Protein AF-A0A2E2C5Z0-F1 (afdb_monomer)

Solvent-accessible surface area (backbone atoms only — not comparable to full-atom values): 13512 Å² total; per-residue (Å²): 142,82,88,82,87,78,75,85,76,82,72,71,83,82,72,84,80,60,92,66,93,54,50,91,54,24,41,63,41,79,76,50,70,83,38,86,43,72,42,48,39,28,47,71,99,40,56,58,48,41,82,40,72,27,34,34,32,35,33,37,38,30,62,87,85,50,72,50,76,44,51,33,33,36,32,37,43,88,90,80,44,35,37,38,33,41,70,62,54,76,33,35,34,41,51,98,90,36,36,37,33,35,32,65,51,39,38,34,36,38,42,33,66,36,70,53,77,70,62,90,86,53,92,60,60,49,54,68,59,53,54,50,46,48,67,74,72,49,49,27,24,56,48,54,45,52,66,53,60,20,70,77,48,56,29,72,44,50,87,76,42,77,84,36,69,33,41,19,68,47,94,88,57,92,80,56,24,58,37,39,82,75,46,54,31,52,54,85,89,22,43,34,38,34,31,22,24,86,86,46,32,37,34,35,40,36,31,26,35,76,86,83,42,44,73,79,45,76,49,74,47,66,28,79,59,25,48,54,50,52,48,64,71,68,45,79,78,79,130

Sequence (239 aa):
MFVLLTGCEQKEKAQMSKRFGIPEKIKKKQVSKWEASKALLLRSGKQSAVAINAKRTNYELSDGSDHFTTPVTAFSDSESGNIWVGPEQSGYLEIENKILGFFVIQYRIMWTESILDRDSKSTLPDITKITNRFEQDVTGGSFYLGMHRANKRRTNLLDINKDSIVFGNGYGSSGGPRPMVSGFQWDKDLLKLSLTDPEKMHEAILWIDVKSREVKKTEEKLTKLGEKLYQAINAPKGK

pLDDT: mean 82.53, std 18.14, range [27.66, 97.75]

Foldseek 3Di:
DDDDDDDPPPPPPVPPDDPDDDLVLKAKDFPFDWDWDWAFEAEDPRFFTDTDIKTKTKIWIDSPPDIDIFMWIWDADPVLLEIAIATDALHWYDDPSYIWGWHDDQQKIQIAGHLDGRDPPDPHDDSVNVVVCCVVPPGSSSRSCRVVVSVVQMEGRCVQDVPDPQRHQPPPDPRGHGWHFPTWTDDDQWIFTWTAGPVRQKIKTFTANPVNRYTPDMDMDTDPVNVVVVCVVPPPPDD

Structure (mmCIF, N/CA/C/O backbone):
data_AF-A0A2E2C5Z0-F1
#
_entry.id   AF-A0A2E2C5Z0-F1
#
loop_
_atom_site.group_PDB
_atom_site.id
_atom_site.type_symbol
_atom_site.label_atom_id
_atom_site.label_alt_id
_atom_site.label_comp_id
_atom_site.label_asym_id
_atom_site.label_entity_id
_atom_site.label_seq_id
_atom_site.pdbx_PDB_ins_code
_atom_site.Cartn_x
_atom_site.Cartn_y
_atom_site.Cartn_z
_atom_site.occupancy
_atom_s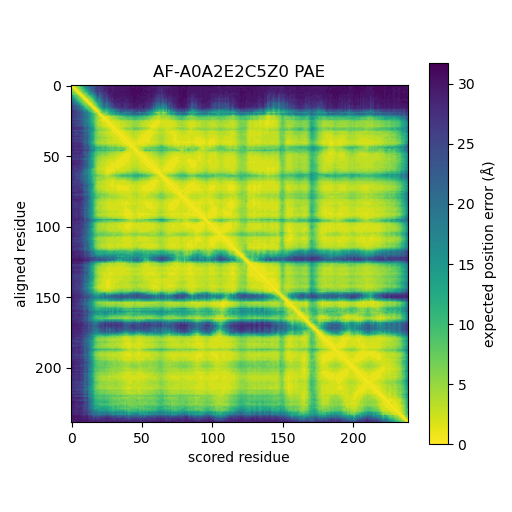ite.B_iso_or_equiv
_atom_site.auth_seq_id
_atom_site.auth_comp_id
_atom_site.auth_asym_id
_atom_site.auth_atom_id
_atom_site.pdbx_PDB_model_num
ATOM 1 N N . MET A 1 1 ? 23.777 -47.295 34.042 1.00 34.25 1 MET A N 1
ATOM 2 C CA . MET A 1 1 ? 23.023 -46.131 34.548 1.00 34.25 1 MET A CA 1
ATOM 3 C C . MET A 1 1 ? 23.909 -44.911 34.379 1.00 34.25 1 MET A C 1
ATOM 5 O O . MET A 1 1 ? 24.867 -44.770 35.118 1.00 34.25 1 MET A O 1
ATOM 9 N N . PHE A 1 2 ? 23.658 -44.106 33.351 1.00 27.66 2 PHE A N 1
ATOM 10 C CA . PHE A 1 2 ? 24.280 -42.795 33.169 1.00 27.66 2 PHE A CA 1
ATOM 11 C C . PHE A 1 2 ? 23.186 -41.879 32.631 1.00 27.66 2 PHE A C 1
ATOM 13 O O . PHE A 1 2 ? 22.683 -42.078 31.528 1.00 27.66 2 PHE A O 1
ATOM 20 N N . VAL A 1 3 ? 22.755 -40.951 33.480 1.00 32.06 3 VAL A N 1
ATOM 21 C CA . VAL A 1 3 ? 21.813 -39.887 33.147 1.00 32.06 3 VAL A CA 1
ATOM 22 C C . VAL A 1 3 ? 22.652 -38.739 32.602 1.00 32.06 3 VAL A C 1
ATOM 24 O O . VAL A 1 3 ? 23.448 -38.163 33.339 1.00 32.06 3 VAL A O 1
ATOM 27 N N . LEU A 1 4 ? 22.504 -38.428 31.316 1.00 30.39 4 LEU A N 1
ATOM 28 C CA . LEU A 1 4 ? 23.057 -37.216 30.719 1.00 30.39 4 LEU A CA 1
ATOM 29 C C . LEU A 1 4 ? 21.951 -36.162 30.678 1.00 30.39 4 LEU A C 1
ATOM 31 O O . LEU A 1 4 ? 21.030 -36.220 29.867 1.00 30.39 4 LEU A O 1
ATOM 35 N N . LEU A 1 5 ? 22.050 -35.223 31.617 1.00 37.38 5 LEU A N 1
ATOM 36 C CA . LEU A 1 5 ? 21.361 -33.942 31.599 1.00 37.38 5 LEU A CA 1
ATOM 37 C C . LEU A 1 5 ? 21.986 -33.074 30.500 1.00 37.38 5 LEU A C 1
ATOM 39 O O . LEU A 1 5 ? 23.046 -32.487 30.692 1.00 37.38 5 LEU A O 1
ATOM 43 N N . THR A 1 6 ? 21.311 -32.967 29.364 1.00 36.09 6 THR A N 1
ATOM 44 C CA . THR A 1 6 ? 21.465 -31.857 28.418 1.00 36.09 6 THR A CA 1
ATOM 45 C C . THR A 1 6 ? 20.050 -31.324 28.185 1.00 36.09 6 THR A C 1
ATOM 47 O O . THR A 1 6 ? 19.240 -31.905 27.480 1.00 36.09 6 THR A O 1
ATOM 50 N N . GLY A 1 7 ? 19.583 -30.337 28.943 1.00 28.83 7 GLY A N 1
ATOM 51 C CA . GLY A 1 7 ? 20.224 -29.036 29.099 1.00 28.83 7 GLY A CA 1
ATOM 52 C C . GLY A 1 7 ? 19.645 -28.092 28.048 1.00 28.83 7 GLY A C 1
ATOM 53 O O . GLY A 1 7 ? 20.290 -27.835 27.047 1.00 28.83 7 GLY A O 1
ATOM 54 N N . CYS A 1 8 ? 18.382 -27.704 28.258 1.00 33.84 8 CYS A N 1
ATOM 55 C CA . CYS A 1 8 ? 17.694 -26.426 27.996 1.00 33.84 8 CYS A CA 1
ATOM 56 C C . CYS A 1 8 ? 18.076 -25.437 26.862 1.00 33.84 8 CYS A C 1
ATOM 58 O O . CYS A 1 8 ? 17.358 -24.454 26.704 1.00 33.84 8 CYS A O 1
ATOM 60 N N . GLU A 1 9 ? 19.093 -25.632 26.029 1.00 33.47 9 GLU A N 1
ATOM 61 C CA . GLU A 1 9 ? 19.621 -24.575 25.142 1.00 33.47 9 GLU A CA 1
ATOM 62 C C . GLU A 1 9 ? 18.972 -24.491 23.747 1.00 33.47 9 GLU A C 1
ATOM 64 O O . GLU A 1 9 ? 19.460 -23.794 22.859 1.00 33.47 9 GLU A O 1
ATOM 69 N N . GLN A 1 10 ? 17.839 -25.161 23.516 1.00 32.97 10 GLN A N 1
ATOM 70 C CA . GLN A 1 10 ? 17.150 -25.120 22.213 1.00 32.97 10 GLN A CA 1
ATOM 71 C C . GLN A 1 10 ? 15.902 -24.228 22.151 1.00 32.97 10 GLN A C 1
ATOM 73 O O . GLN A 1 10 ? 15.282 -24.135 21.093 1.00 32.97 10 GLN A O 1
ATOM 78 N N . LYS A 1 11 ? 15.543 -23.511 23.227 1.00 33.16 11 LYS A N 1
ATOM 79 C CA . LYS A 1 11 ? 14.393 -22.579 23.212 1.00 33.16 11 LYS A CA 1
ATOM 80 C C . LYS A 1 11 ? 14.739 -21.102 22.983 1.00 33.16 11 LYS A C 1
ATOM 82 O O . LYS A 1 11 ? 13.827 -20.326 22.719 1.00 33.16 11 LYS A O 1
ATOM 87 N N . GLU A 1 12 ? 16.013 -20.710 22.978 1.00 32.12 12 GLU A N 1
ATOM 88 C CA . GLU A 1 12 ? 16.402 -19.289 22.879 1.00 32.12 12 GLU A CA 1
ATOM 89 C C . GLU A 1 12 ? 16.650 -18.762 21.454 1.00 32.12 12 GLU A C 1
ATOM 91 O O . GLU A 1 12 ? 16.676 -17.553 21.237 1.00 32.12 12 GLU A O 1
ATOM 96 N N . LYS A 1 13 ? 16.747 -19.622 20.431 1.00 29.20 13 LYS A N 1
ATOM 97 C CA . LYS A 1 13 ? 17.059 -19.174 19.054 1.00 29.20 13 LYS A CA 1
ATOM 98 C C . LYS A 1 13 ? 15.854 -18.869 18.153 1.00 29.20 13 LYS A C 1
ATOM 100 O O . LYS A 1 13 ? 16.038 -18.564 16.979 1.00 29.20 13 LYS A O 1
ATOM 105 N N . ALA A 1 14 ? 14.628 -18.874 18.682 1.00 33.66 14 ALA A N 1
ATOM 106 C CA . ALA A 1 14 ? 13.424 -18.498 17.921 1.00 33.66 14 ALA A CA 1
ATOM 107 C C . ALA A 1 14 ? 12.944 -17.049 18.167 1.00 33.66 14 ALA A C 1
ATOM 109 O O . ALA A 1 14 ? 11.956 -16.617 17.573 1.00 33.66 14 ALA A O 1
ATOM 110 N N . GLN A 1 15 ? 13.640 -16.279 19.012 1.00 37.28 15 GLN A N 1
ATOM 111 C CA . GLN A 1 15 ? 13.203 -14.954 19.475 1.00 37.28 15 GLN A CA 1
ATOM 112 C C . GLN A 1 15 ? 13.976 -13.780 18.834 1.00 37.28 15 GLN A C 1
ATOM 114 O O . GLN A 1 15 ? 14.000 -12.685 19.377 1.00 37.28 15 GLN A O 1
ATOM 119 N N . MET A 1 16 ? 14.586 -13.970 17.657 1.00 30.42 16 MET A N 1
ATOM 120 C CA . MET A 1 16 ? 15.378 -12.932 16.964 1.00 30.42 16 MET A CA 1
ATOM 121 C C . MET A 1 16 ? 14.717 -12.327 15.705 1.00 30.42 16 MET A C 1
ATOM 123 O O . MET A 1 16 ? 15.401 -12.005 14.740 1.00 30.42 16 MET A O 1
ATOM 127 N N . SER A 1 17 ? 13.392 -12.118 15.661 1.00 43.09 17 SER A N 1
ATOM 128 C CA . SER A 1 17 ? 12.823 -11.298 14.558 1.00 43.09 17 SER A CA 1
ATOM 129 C C . SER A 1 17 ? 11.521 -10.532 14.820 1.00 43.09 17 SER A C 1
ATOM 131 O O . SER A 1 17 ? 10.981 -9.926 13.893 1.00 43.09 17 SER A O 1
ATOM 133 N N . LYS A 1 18 ? 10.998 -10.504 16.052 1.00 54.03 18 LYS A N 1
ATOM 134 C CA . LYS A 1 18 ? 9.846 -9.652 16.384 1.00 54.03 18 LYS A CA 1
ATOM 135 C C . LYS A 1 18 ? 10.319 -8.496 17.245 1.00 54.03 18 LYS A C 1
ATOM 137 O O . LYS A 1 18 ? 10.829 -8.716 18.334 1.00 54.03 18 LYS A O 1
ATOM 142 N N . ARG A 1 19 ? 10.130 -7.280 16.732 1.00 61.91 19 ARG A N 1
ATOM 143 C CA . ARG A 1 19 ? 10.463 -6.022 17.412 1.00 61.91 19 ARG A CA 1
ATOM 144 C C . ARG A 1 19 ? 9.806 -5.906 18.797 1.00 61.91 19 ARG A C 1
ATOM 146 O O . ARG A 1 19 ? 10.367 -5.274 19.673 1.00 61.91 19 ARG A O 1
ATOM 153 N N . PHE A 1 20 ? 8.671 -6.582 19.000 1.00 67.31 20 PHE A N 1
ATOM 154 C CA . PHE A 1 20 ? 8.022 -6.723 20.305 1.00 67.31 20 PHE A CA 1
ATOM 155 C C . PHE A 1 20 ? 7.786 -8.184 20.676 1.00 67.31 20 PHE A C 1
ATOM 157 O O . PHE A 1 20 ? 7.421 -9.005 19.827 1.00 67.31 20 PHE A O 1
ATOM 164 N N . GLY A 1 21 ? 7.949 -8.492 21.964 1.00 63.03 21 GLY A N 1
ATOM 165 C CA . GLY A 1 21 ? 7.806 -9.850 22.492 1.00 63.03 21 GLY A CA 1
ATOM 166 C C . GLY A 1 21 ? 6.357 -10.287 22.741 1.00 63.03 21 GLY A C 1
ATOM 167 O O . GLY A 1 21 ? 6.040 -11.456 22.532 1.00 63.03 21 GLY A O 1
ATOM 168 N N . ILE A 1 22 ? 5.474 -9.374 23.178 1.00 81.38 22 ILE A N 1
ATOM 169 C CA . ILE A 1 22 ? 4.114 -9.696 23.660 1.00 81.38 22 ILE A CA 1
ATOM 170 C C . ILE A 1 22 ? 3.103 -8.642 23.157 1.00 81.38 22 ILE A C 1
ATOM 172 O O . ILE A 1 22 ? 3.156 -7.504 23.628 1.00 81.38 22 ILE A O 1
ATOM 176 N N . PRO A 1 23 ? 2.176 -8.981 22.235 1.00 82.00 23 PRO A N 1
ATOM 177 C CA . PRO A 1 23 ? 1.213 -8.034 21.659 1.00 82.00 23 PRO A CA 1
ATOM 178 C C . PRO A 1 23 ? 0.364 -7.273 22.683 1.00 82.00 23 PRO A C 1
ATOM 180 O O . PRO A 1 23 ? 0.111 -6.085 22.508 1.00 82.00 23 PRO A O 1
ATOM 183 N N . GLU A 1 24 ? -0.045 -7.926 23.767 1.00 84.88 24 GLU A N 1
ATOM 184 C CA . GLU A 1 24 ? -0.904 -7.364 24.816 1.00 84.88 24 GLU A CA 1
ATOM 185 C C . GLU A 1 24 ? -0.223 -6.224 25.586 1.00 84.88 24 GLU A C 1
ATOM 187 O O . GLU A 1 24 ? -0.896 -5.378 26.170 1.00 84.88 24 GLU A O 1
ATOM 192 N N . LYS A 1 25 ? 1.116 -6.180 25.575 1.00 87.25 25 LYS A N 1
ATOM 193 C CA . LYS A 1 25 ? 1.903 -5.119 26.215 1.00 87.25 25 LYS A CA 1
ATOM 194 C C . LYS A 1 25 ? 2.140 -3.918 25.301 1.00 87.25 25 LYS A C 1
ATOM 196 O O . LYS A 1 25 ? 2.596 -2.883 25.782 1.00 87.25 25 LYS A O 1
ATOM 201 N N . ILE A 1 26 ? 1.834 -4.038 24.007 1.00 90.75 26 ILE A N 1
ATOM 202 C CA . ILE A 1 26 ? 2.074 -2.973 23.037 1.00 90.75 26 ILE A CA 1
ATOM 203 C C . ILE A 1 26 ? 1.025 -1.878 23.226 1.00 90.75 26 ILE A C 1
ATOM 205 O O . ILE A 1 26 ? -0.162 -2.050 22.933 1.00 90.75 26 ILE A O 1
ATOM 209 N N . LYS A 1 27 ? 1.488 -0.715 23.672 1.00 93.75 27 LYS A N 1
ATOM 210 C CA . LYS A 1 27 ? 0.708 0.516 23.754 1.00 93.75 27 LYS A CA 1
ATOM 211 C C . LYS A 1 27 ? 0.691 1.199 22.393 1.00 93.75 27 LYS A C 1
ATOM 213 O O . LYS A 1 27 ? 1.715 1.253 21.721 1.00 93.75 27 LYS A O 1
ATOM 218 N N . LYS A 1 28 ? -0.471 1.738 22.016 1.00 95.12 28 LYS A N 1
ATOM 219 C CA . LYS A 1 28 ? -0.662 2.605 20.848 1.00 95.12 28 LYS A CA 1
ATOM 220 C C . LYS A 1 28 ? -0.872 4.028 21.334 1.00 95.12 28 LYS A C 1
ATOM 222 O O . LYS A 1 28 ? -1.783 4.263 22.123 1.00 95.12 28 LYS A O 1
ATOM 227 N N . LYS A 1 29 ? -0.061 4.965 20.852 1.00 96.06 29 LYS A N 1
ATOM 228 C CA . LYS A 1 29 ? -0.191 6.388 21.168 1.00 96.06 29 LYS A CA 1
ATOM 229 C C . LYS A 1 29 ? -0.186 7.203 19.884 1.00 96.06 29 LYS A C 1
ATOM 231 O O . LYS A 1 29 ? 0.766 7.133 19.116 1.00 96.06 29 LYS A O 1
ATOM 236 N N . GLN A 1 30 ? -1.232 7.990 19.661 1.00 96.38 30 GLN A N 1
ATOM 237 C CA . GLN A 1 30 ? -1.237 8.985 18.594 1.00 96.38 30 GLN A CA 1
ATOM 238 C C . GLN A 1 30 ? -0.237 10.100 18.942 1.00 96.38 30 GLN A C 1
ATOM 240 O O . GLN A 1 30 ? -0.320 10.685 20.023 1.00 96.38 30 GLN A O 1
ATOM 245 N N . VAL A 1 31 ? 0.721 10.380 18.053 1.00 95.81 31 VAL A N 1
ATOM 246 C CA . VAL A 1 31 ? 1.793 11.372 18.297 1.00 95.81 31 VAL A CA 1
ATOM 247 C C . VAL A 1 31 ? 1.669 12.637 17.447 1.00 95.81 31 VAL A C 1
ATOM 249 O O . VAL A 1 31 ? 2.333 13.629 17.731 1.00 95.81 31 VAL A O 1
ATOM 252 N N . SER A 1 32 ? 0.791 12.648 16.445 1.00 93.94 32 SER A N 1
ATOM 253 C CA . SER A 1 32 ? 0.387 13.859 15.720 1.00 93.94 32 SER A CA 1
ATOM 254 C C . SER A 1 32 ? -1.129 13.890 15.556 1.00 93.94 32 SER A C 1
ATOM 256 O O . SER A 1 32 ? -1.786 12.877 15.746 1.00 93.94 32 SER A O 1
ATOM 258 N N . LYS A 1 33 ? -1.728 15.035 15.218 1.00 96.00 33 LYS A N 1
ATOM 259 C CA . LYS A 1 33 ? -3.167 15.074 14.906 1.00 96.00 33 LYS A CA 1
ATOM 260 C C . LYS A 1 33 ? -3.432 14.400 13.557 1.00 96.00 33 LYS A C 1
ATOM 262 O O . LYS A 1 33 ? -2.509 14.132 12.787 1.00 96.00 33 LYS A O 1
ATOM 267 N N . TRP A 1 34 ? -4.696 14.090 13.287 1.00 96.81 34 TRP A N 1
ATOM 268 C CA . TRP A 1 34 ? -5.121 13.706 11.945 1.00 96.81 34 TRP A CA 1
ATOM 269 C C . TRP A 1 34 ? -5.118 14.930 11.033 1.00 96.81 34 TRP A C 1
ATOM 271 O O . TRP A 1 34 ? -5.797 15.916 11.315 1.00 96.81 34 TRP A O 1
ATOM 281 N N . GLU A 1 35 ? -4.387 14.840 9.932 1.00 97.25 35 GLU A N 1
ATOM 282 C CA . GLU A 1 35 ? -4.234 15.903 8.942 1.00 97.25 35 GLU A CA 1
ATOM 283 C C . GLU A 1 35 ? -4.800 15.457 7.598 1.00 97.25 35 GLU A C 1
ATOM 285 O O . GLU A 1 35 ? -4.821 14.263 7.287 1.00 97.25 35 GLU A O 1
ATOM 290 N N . ALA A 1 36 ? -5.279 16.411 6.798 1.00 97.31 36 ALA A N 1
ATOM 291 C CA . ALA A 1 36 ? -5.745 16.125 5.449 1.00 97.31 36 ALA A CA 1
ATOM 292 C C . ALA A 1 36 ? -4.583 15.618 4.583 1.00 97.31 36 ALA A C 1
ATOM 294 O O . ALA A 1 36 ? -3.493 16.186 4.584 1.00 97.31 36 ALA A O 1
ATOM 295 N N . SER A 1 37 ? -4.827 14.557 3.824 1.00 97.06 37 SER A N 1
ATOM 296 C CA . SER A 1 37 ? -3.851 13.962 2.919 1.00 97.06 37 SER A CA 1
ATOM 297 C C . SER A 1 37 ? -4.523 13.464 1.639 1.00 97.06 37 SER A C 1
ATOM 299 O O . SER A 1 37 ? -5.729 13.638 1.422 1.00 97.06 37 SER A O 1
ATOM 301 N N . LYS A 1 38 ? -3.724 12.856 0.762 1.00 96.56 38 LYS A N 1
ATOM 302 C CA . LYS A 1 38 ? -4.195 12.180 -0.444 1.00 96.56 38 LYS A CA 1
ATOM 303 C C . LYS A 1 38 ? -3.711 10.739 -0.444 1.00 96.56 38 LYS A C 1
ATOM 305 O O . LYS A 1 38 ? -2.594 10.464 -0.017 1.00 96.56 38 LYS A O 1
ATOM 310 N N . ALA A 1 39 ? -4.546 9.847 -0.955 1.00 96.81 39 ALA A N 1
ATOM 311 C CA . ALA A 1 39 ? -4.195 8.459 -1.222 1.00 96.81 39 ALA A CA 1
ATOM 312 C C . ALA A 1 39 ? -4.411 8.166 -2.709 1.00 96.81 39 ALA A C 1
ATOM 314 O O . ALA A 1 39 ? -5.359 8.677 -3.303 1.00 96.81 39 ALA A O 1
ATOM 315 N N . LEU A 1 40 ? -3.542 7.356 -3.314 1.00 97.62 40 LEU A N 1
ATOM 316 C CA . LEU A 1 40 ? -3.739 6.877 -4.682 1.00 97.62 40 LEU A CA 1
ATOM 317 C C . LEU A 1 40 ? -4.527 5.568 -4.641 1.00 97.62 40 LEU A C 1
ATOM 319 O O . LEU A 1 40 ? -4.031 4.566 -4.126 1.00 97.62 40 LEU A O 1
ATOM 323 N N . LEU A 1 41 ? -5.746 5.585 -5.176 1.00 97.50 41 LEU A N 1
ATOM 324 C CA . LEU A 1 41 ? -6.638 4.432 -5.237 1.00 97.50 41 LEU A CA 1
ATOM 325 C C . LEU A 1 41 ? -6.858 4.011 -6.691 1.00 97.50 41 LEU A C 1
ATOM 327 O O . LEU A 1 41 ? -7.310 4.808 -7.510 1.00 97.50 41 LEU A O 1
ATOM 331 N N . LEU A 1 42 ? -6.594 2.744 -6.997 1.00 97.12 42 LEU A N 1
ATOM 332 C CA . LEU A 1 42 ? -7.006 2.103 -8.241 1.00 97.12 42 LEU A CA 1
ATOM 333 C C . LEU A 1 42 ? -8.322 1.356 -8.004 1.00 97.12 42 LEU A C 1
ATOM 335 O O . LEU A 1 42 ? -8.340 0.326 -7.330 1.00 97.12 42 LEU A O 1
ATOM 339 N N . ARG A 1 43 ? -9.423 1.903 -8.529 1.00 93.75 43 ARG A N 1
ATOM 340 C CA . ARG A 1 43 ? -10.773 1.346 -8.352 1.00 93.75 43 ARG A CA 1
ATOM 341 C C . ARG A 1 43 ? -11.013 0.111 -9.210 1.00 93.75 43 ARG A C 1
ATOM 343 O O . ARG A 1 43 ? -10.383 -0.070 -10.256 1.00 93.75 43 ARG A O 1
ATOM 350 N N . SER A 1 44 ? -11.972 -0.709 -8.792 1.00 86.81 44 SER A N 1
ATOM 351 C CA . SER A 1 44 ? -12.391 -1.874 -9.567 1.00 86.81 44 SER A CA 1
ATOM 352 C C . SER A 1 44 ? -12.968 -1.431 -10.918 1.00 86.81 44 SER A C 1
ATOM 354 O O . SER A 1 44 ? -13.779 -0.507 -10.992 1.00 86.81 44 SER A O 1
ATOM 356 N N . GLY A 1 45 ? -12.505 -2.042 -12.012 1.00 83.19 45 GLY A N 1
ATOM 357 C CA . GLY A 1 45 ? -12.949 -1.715 -13.374 1.00 83.19 45 GLY A CA 1
ATOM 358 C C . GLY A 1 45 ? -12.5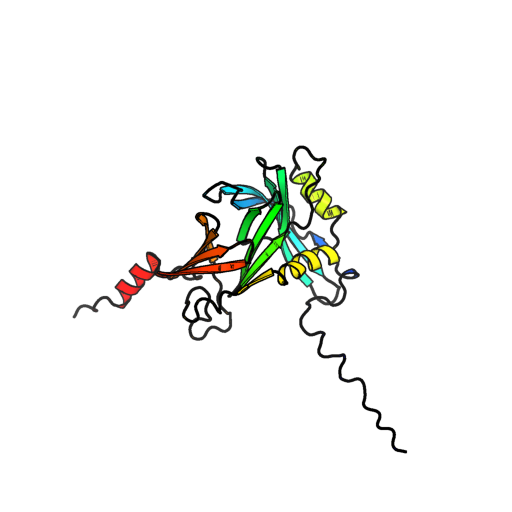09 -0.345 -13.913 1.00 83.19 45 GLY A C 1
ATOM 359 O O . GLY A 1 45 ? -12.928 0.034 -15.007 1.00 83.19 45 GLY A O 1
ATOM 360 N N . LYS A 1 46 ? -11.673 0.417 -13.192 1.00 87.56 46 LYS A N 1
ATOM 361 C CA . LYS A 1 46 ? -11.104 1.686 -13.680 1.00 87.56 46 LYS A CA 1
ATOM 362 C C . LYS A 1 46 ? -9.662 1.489 -14.106 1.00 87.56 46 LYS A C 1
ATOM 364 O O . LYS A 1 46 ? -8.876 0.947 -13.349 1.00 87.56 46 LYS A O 1
ATOM 369 N N . GLN A 1 47 ? -9.290 1.978 -15.284 1.00 88.25 47 GLN A N 1
ATOM 370 C CA . GLN A 1 47 ? -7.950 1.732 -15.811 1.00 88.25 47 GLN A CA 1
ATOM 371 C C . GLN A 1 47 ? -6.850 2.354 -14.942 1.00 88.25 47 GLN A C 1
ATOM 373 O O . GLN A 1 47 ? -5.884 1.671 -14.630 1.00 88.25 47 GLN A O 1
ATOM 378 N N . SER A 1 48 ? -6.994 3.610 -14.515 1.00 92.44 48 SER A N 1
ATOM 379 C CA . SER A 1 48 ? -5.925 4.364 -13.840 1.00 92.44 48 SER A CA 1
ATOM 380 C C . SER A 1 48 ? -6.241 4.676 -12.379 1.00 92.44 48 SER A C 1
ATOM 382 O O . SER A 1 48 ? -7.400 4.871 -12.007 1.00 92.44 48 SER A O 1
ATOM 384 N N . ALA A 1 49 ? -5.190 4.760 -11.557 1.00 95.75 49 ALA A N 1
ATOM 385 C CA . ALA A 1 49 ? -5.302 5.192 -10.170 1.00 95.75 49 ALA A CA 1
ATOM 386 C C . ALA A 1 49 ? -5.663 6.681 -10.078 1.00 95.75 49 ALA A C 1
ATOM 388 O O . ALA A 1 49 ? -5.221 7.495 -10.890 1.00 95.75 49 ALA A O 1
ATOM 389 N N . VAL A 1 50 ? -6.435 7.040 -9.057 1.00 95.44 50 VAL A N 1
ATOM 390 C CA . VAL A 1 50 ? -6.880 8.412 -8.803 1.00 95.44 50 VAL A CA 1
ATOM 391 C C . VAL A 1 50 ? -6.505 8.853 -7.395 1.00 95.44 50 VAL A C 1
ATOM 393 O O . VAL A 1 50 ? -6.493 8.057 -6.456 1.00 95.44 50 VAL A O 1
ATOM 396 N N . ALA A 1 51 ? -6.205 10.141 -7.239 1.00 96.50 51 ALA A N 1
ATOM 397 C CA . ALA A 1 51 ? -5.976 10.730 -5.929 1.00 96.50 51 ALA A CA 1
ATOM 398 C C . ALA A 1 51 ? -7.316 10.980 -5.225 1.00 96.50 51 ALA A C 1
ATOM 400 O O . ALA A 1 51 ? -8.123 11.790 -5.681 1.00 96.50 51 ALA A O 1
ATOM 401 N N . ILE A 1 52 ? -7.534 10.324 -4.089 1.00 95.44 52 ILE A N 1
ATOM 402 C CA . ILE A 1 52 ? -8.716 10.503 -3.242 1.00 95.44 52 ILE A CA 1
ATOM 403 C C . ILE A 1 52 ? -8.364 11.252 -1.957 1.00 95.44 52 ILE A C 1
ATOM 405 O O . ILE A 1 52 ? -7.204 11.297 -1.539 1.00 95.44 52 ILE A O 1
ATOM 409 N N . ASN A 1 53 ? -9.373 11.858 -1.331 1.00 95.75 53 ASN A N 1
ATOM 410 C CA . ASN A 1 53 ? -9.219 12.487 -0.022 1.00 95.75 53 ASN A CA 1
ATOM 411 C C . ASN A 1 53 ? -8.947 11.423 1.044 1.00 95.75 53 ASN A C 1
ATOM 413 O O . ASN A 1 53 ? -9.668 10.433 1.139 1.00 95.75 53 ASN A O 1
ATOM 417 N N . ALA A 1 54 ? -7.933 11.666 1.864 1.00 97.12 54 ALA A N 1
ATOM 418 C CA . ALA A 1 54 ? -7.570 10.817 2.983 1.00 97.12 54 ALA A CA 1
ATOM 419 C C . ALA A 1 54 ? -7.225 11.675 4.208 1.00 97.12 54 ALA A C 1
ATOM 421 O O . ALA A 1 54 ? -7.162 12.907 4.144 1.00 97.12 54 ALA A O 1
ATOM 422 N N . LYS A 1 55 ? -7.021 11.008 5.339 1.00 97.69 55 LYS A N 1
ATOM 423 C CA . LYS A 1 55 ? -6.406 11.576 6.532 1.00 97.69 55 LYS A CA 1
ATOM 424 C C . LYS A 1 55 ? -5.157 10.776 6.855 1.00 97.69 55 LYS A C 1
ATOM 426 O O . LYS A 1 55 ? -5.133 9.556 6.684 1.00 97.69 55 LYS A O 1
ATOM 431 N N . ARG A 1 56 ? -4.134 11.463 7.345 1.00 97.56 56 ARG A N 1
ATOM 432 C CA . ARG A 1 56 ? -2.868 10.872 7.776 1.00 97.56 56 ARG A CA 1
ATOM 433 C C . ARG A 1 56 ? -2.544 11.305 9.195 1.00 97.56 56 ARG A C 1
ATOM 435 O O . ARG A 1 56 ? -2.844 12.428 9.590 1.00 97.56 56 ARG A O 1
ATOM 442 N N . THR A 1 57 ? -1.927 10.418 9.958 1.00 97.75 57 THR A N 1
ATOM 443 C CA . THR A 1 57 ? -1.357 10.739 11.266 1.00 97.75 57 THR A CA 1
ATOM 444 C C . THR A 1 57 ? -0.199 9.793 11.579 1.00 97.75 57 THR A C 1
ATOM 446 O O . THR A 1 57 ? 0.068 8.874 10.807 1.00 97.75 57 THR A O 1
ATOM 449 N N . ASN A 1 58 ? 0.492 10.000 12.695 1.00 97.19 58 ASN A N 1
ATOM 450 C CA . ASN A 1 58 ? 1.545 9.110 13.169 1.00 97.19 58 ASN A CA 1
ATOM 451 C C . ASN A 1 58 ? 1.145 8.479 14.505 1.00 97.19 58 ASN A C 1
ATOM 453 O O . ASN A 1 58 ? 0.656 9.171 15.403 1.00 97.19 58 ASN A O 1
ATOM 457 N N . TYR A 1 59 ? 1.421 7.183 14.651 1.00 96.38 59 TYR A N 1
ATOM 458 C CA . TYR A 1 59 ? 1.308 6.470 15.920 1.00 96.38 59 TYR A CA 1
ATOM 459 C C . TYR A 1 59 ? 2.661 5.944 16.352 1.00 96.38 59 TYR A C 1
ATOM 461 O O . TYR A 1 59 ? 3.407 5.388 15.550 1.00 96.38 59 TYR A O 1
ATOM 469 N N . GLU A 1 60 ? 2.933 6.075 17.639 1.00 95.62 60 GLU A N 1
ATOM 470 C CA . GLU A 1 60 ? 3.993 5.351 18.314 1.00 95.62 60 GLU A CA 1
ATOM 471 C C . GLU A 1 60 ? 3.426 4.052 18.890 1.00 95.62 60 GLU A C 1
ATOM 473 O O . GLU A 1 60 ? 2.371 4.040 19.540 1.00 95.62 60 GLU A O 1
ATOM 478 N N . LEU A 1 61 ? 4.136 2.957 18.637 1.00 93.31 61 LEU A N 1
ATOM 479 C CA . LEU A 1 61 ? 3.932 1.675 19.291 1.00 93.31 61 LEU A CA 1
ATOM 480 C C . LEU A 1 61 ? 5.107 1.379 20.212 1.00 93.31 61 LEU A C 1
ATOM 482 O O . LEU A 1 61 ? 6.251 1.477 19.776 1.00 93.31 61 LEU A O 1
ATOM 486 N N . SER A 1 62 ? 4.833 0.979 21.453 1.00 91.88 62 SER A N 1
ATOM 487 C CA . SER A 1 62 ? 5.871 0.633 22.431 1.00 91.88 62 SER A CA 1
ATOM 488 C C . SER A 1 62 ? 5.408 -0.461 23.387 1.00 91.88 62 SER A C 1
ATOM 490 O O . SER A 1 62 ? 4.254 -0.451 23.813 1.00 91.88 62 SER A O 1
ATOM 492 N N . ASP A 1 63 ? 6.305 -1.371 23.770 1.00 88.62 63 ASP A N 1
ATOM 493 C CA . ASP A 1 63 ? 6.088 -2.336 24.860 1.00 88.62 63 ASP A CA 1
ATOM 494 C C . ASP A 1 63 ? 6.829 -1.965 26.161 1.00 88.62 63 ASP A C 1
ATOM 496 O O . ASP A 1 63 ? 6.864 -2.751 27.108 1.00 88.62 63 ASP A O 1
ATOM 500 N N . GLY A 1 64 ? 7.407 -0.759 26.211 1.00 84.00 64 GLY A N 1
ATOM 501 C CA . GLY A 1 64 ? 8.246 -0.259 27.301 1.00 84.00 64 GLY A CA 1
ATOM 502 C C . GLY A 1 64 ? 9.743 -0.534 27.136 1.00 84.00 64 GLY A C 1
ATOM 503 O O . GLY A 1 64 ? 10.532 0.132 27.799 1.00 84.00 64 GLY A O 1
ATOM 504 N N . SER A 1 65 ? 10.143 -1.459 26.255 1.00 83.25 65 SER A N 1
ATOM 505 C CA . SER A 1 65 ? 11.555 -1.763 25.971 1.00 83.25 65 SER A CA 1
ATOM 506 C C . SER A 1 65 ? 12.028 -1.195 24.634 1.00 83.25 65 SER A C 1
ATOM 508 O O . SER A 1 65 ? 13.121 -0.642 24.550 1.00 83.25 65 SER A O 1
ATOM 510 N N . ASP A 1 66 ? 11.175 -1.263 23.613 1.00 83.75 66 ASP A N 1
ATOM 511 C CA . ASP A 1 66 ? 11.391 -0.635 22.313 1.00 83.75 66 ASP A CA 1
ATOM 512 C C . ASP A 1 66 ? 10.206 0.283 21.985 1.00 83.75 66 ASP A C 1
ATOM 514 O O . ASP A 1 66 ? 9.129 0.224 22.599 1.00 83.75 66 ASP A O 1
ATOM 518 N N . HIS A 1 67 ? 10.403 1.166 21.019 1.00 89.50 67 HIS A N 1
ATOM 519 C CA . HIS A 1 67 ? 9.342 1.964 20.436 1.00 89.50 67 HIS A CA 1
ATOM 520 C C . HIS A 1 67 ? 9.591 2.179 18.947 1.00 89.50 67 HIS A C 1
ATOM 522 O O . HIS A 1 67 ? 10.722 2.191 18.457 1.00 89.50 67 HIS A O 1
ATOM 528 N N . PHE A 1 68 ? 8.510 2.356 18.195 1.00 89.00 68 PHE A N 1
ATOM 529 C CA . PHE A 1 68 ? 8.614 2.804 16.819 1.00 89.00 68 PHE A CA 1
ATOM 530 C C . PHE A 1 68 ? 7.412 3.617 16.393 1.00 89.00 68 PHE A C 1
ATOM 532 O O . PHE A 1 68 ? 6.276 3.327 16.767 1.00 89.00 68 PHE A O 1
ATOM 539 N N . THR A 1 69 ? 7.687 4.601 15.550 1.00 92.50 69 THR A N 1
ATOM 540 C CA . THR A 1 69 ? 6.664 5.440 14.946 1.00 92.50 69 THR A CA 1
ATOM 541 C C . THR A 1 69 ? 6.321 4.912 13.567 1.00 92.50 69 THR A C 1
ATOM 543 O O . THR A 1 69 ? 7.205 4.592 12.770 1.00 92.50 69 THR A O 1
ATOM 546 N N . THR A 1 70 ? 5.030 4.834 13.274 1.00 92.38 70 THR A N 1
ATOM 547 C CA . THR A 1 70 ? 4.522 4.448 11.964 1.00 92.38 70 THR A CA 1
ATOM 548 C C . THR A 1 70 ? 3.424 5.410 11.515 1.00 92.38 70 THR A C 1
ATOM 550 O O . THR A 1 70 ? 2.544 5.761 12.312 1.00 92.38 70 THR A O 1
ATOM 553 N N . PRO A 1 71 ? 3.468 5.874 10.258 1.00 95.88 71 PRO A N 1
ATOM 554 C CA . PRO A 1 71 ? 2.377 6.648 9.704 1.00 95.88 71 PRO A CA 1
ATOM 555 C C . PRO A 1 71 ? 1.164 5.756 9.437 1.00 95.88 71 PRO A C 1
ATOM 557 O O . PRO A 1 71 ? 1.281 4.627 8.957 1.00 95.88 71 PRO A O 1
ATOM 560 N N . VAL A 1 72 ? -0.016 6.295 9.712 1.00 97.00 72 VAL A N 1
ATOM 561 C CA . VAL A 1 72 ? -1.310 5.657 9.476 1.00 97.00 72 VAL A CA 1
ATOM 562 C C . VAL A 1 72 ? -2.115 6.531 8.533 1.00 97.00 72 VAL A C 1
ATOM 564 O O . VAL A 1 72 ? -2.175 7.751 8.688 1.00 97.00 72 VAL A O 1
ATOM 567 N N . THR A 1 73 ? -2.741 5.893 7.551 1.00 97.62 73 THR A N 1
ATOM 568 C CA . THR A 1 73 ? -3.658 6.528 6.604 1.00 97.62 73 THR A CA 1
ATOM 569 C C . THR A 1 73 ? -5.058 5.971 6.809 1.00 97.62 73 THR A C 1
ATOM 571 O O . THR A 1 73 ? -5.217 4.768 7.014 1.00 97.62 73 THR A O 1
ATOM 574 N N . ALA A 1 74 ? -6.067 6.835 6.726 1.00 97.00 74 ALA A N 1
ATOM 575 C CA . ALA A 1 74 ? -7.475 6.464 6.734 1.00 97.00 74 ALA A CA 1
ATOM 576 C C . ALA A 1 74 ? -8.216 7.138 5.573 1.00 97.00 74 ALA A C 1
ATOM 578 O O . ALA A 1 74 ? -7.953 8.303 5.270 1.00 97.00 74 ALA A O 1
ATOM 579 N N . PHE A 1 75 ? -9.150 6.433 4.939 1.00 95.69 75 PHE A N 1
ATOM 580 C CA . PHE A 1 75 ? -10.085 7.001 3.968 1.00 95.69 75 PHE A CA 1
ATOM 581 C C . PHE A 1 75 ? -11.325 6.120 3.792 1.00 95.69 75 PHE A C 1
ATOM 583 O O . PHE A 1 75 ? -11.324 4.938 4.135 1.00 95.69 75 PHE A O 1
ATOM 590 N N . SER A 1 76 ? -12.370 6.704 3.210 1.00 93.00 76 SER A N 1
ATOM 591 C CA . SER A 1 76 ? -13.469 5.973 2.583 1.00 93.00 76 SER A CA 1
ATOM 592 C C . SER A 1 76 ? -13.535 6.392 1.126 1.00 93.00 76 SER A C 1
ATOM 594 O O . SER A 1 76 ? -13.475 7.584 0.824 1.00 93.00 76 SER A O 1
ATOM 596 N N . ASP A 1 77 ? -13.682 5.428 0.230 1.00 90.81 77 ASP A N 1
ATOM 597 C CA . ASP A 1 77 ? -14.013 5.723 -1.154 1.00 90.81 77 ASP A CA 1
ATOM 598 C C . ASP A 1 77 ? -15.505 6.059 -1.263 1.00 90.81 77 ASP A C 1
ATOM 600 O O . ASP A 1 77 ? -16.357 5.317 -0.775 1.00 90.81 77 ASP A O 1
ATOM 604 N N . SER A 1 78 ? -15.827 7.200 -1.870 1.00 86.38 78 SER A N 1
ATOM 605 C CA . SER A 1 78 ? -17.206 7.687 -1.980 1.00 86.38 78 SER A CA 1
ATOM 606 C C . SER A 1 78 ? -18.028 6.944 -3.032 1.00 86.38 78 SER A C 1
ATOM 608 O O . SER A 1 78 ? -19.251 6.988 -2.972 1.00 86.38 78 SER A O 1
ATOM 610 N N . GLU A 1 79 ? -17.376 6.299 -4.005 1.00 87.81 79 GLU A N 1
ATOM 611 C CA . GLU A 1 79 ? -18.062 5.559 -5.073 1.00 87.81 79 GLU A CA 1
ATOM 612 C C . GLU A 1 79 ? -18.505 4.173 -4.590 1.00 87.81 79 GLU A C 1
ATOM 614 O O . GLU A 1 79 ? -19.642 3.769 -4.815 1.00 87.81 79 GLU A O 1
ATOM 619 N N . SER A 1 80 ? -17.628 3.459 -3.885 1.00 87.06 80 SER A N 1
ATOM 620 C CA . SER A 1 80 ? -17.891 2.092 -3.417 1.00 87.06 80 SER A CA 1
ATOM 621 C C . SER A 1 80 ? -18.349 1.986 -1.960 1.00 87.06 80 SER A C 1
ATOM 623 O O . SER A 1 80 ? -18.934 0.973 -1.556 1.00 87.06 80 SER A O 1
ATOM 625 N N . GLY A 1 81 ? -18.046 2.995 -1.138 1.00 87.19 81 GLY A N 1
ATOM 626 C CA . GLY A 1 81 ? -18.186 2.937 0.318 1.00 87.19 81 GLY A CA 1
ATOM 627 C C . GLY A 1 81 ? -17.153 2.036 1.009 1.00 87.19 81 GLY A C 1
ATOM 628 O O . GLY A 1 81 ? -17.294 1.755 2.201 1.00 87.19 81 GLY A O 1
ATOM 629 N N . ASN A 1 82 ? -16.141 1.546 0.285 1.00 90.75 82 ASN A N 1
ATOM 630 C CA . ASN A 1 82 ? -15.071 0.742 0.867 1.00 90.75 82 ASN A CA 1
ATOM 631 C C . ASN A 1 82 ? -14.112 1.623 1.670 1.00 90.75 82 ASN A C 1
ATOM 633 O O . ASN A 1 82 ? -13.812 2.756 1.292 1.00 90.75 82 ASN A O 1
ATOM 637 N N . ILE A 1 83 ? -13.626 1.086 2.789 1.00 93.06 83 ILE A N 1
ATOM 638 C CA . ILE A 1 83 ? -12.765 1.822 3.715 1.00 93.06 83 ILE A CA 1
ATOM 639 C C . ILE A 1 83 ? -11.353 1.280 3.731 1.00 93.06 83 ILE A C 1
ATOM 641 O O . ILE A 1 83 ? -11.106 0.096 3.496 1.00 93.06 83 ILE A O 1
ATOM 645 N N . TRP A 1 84 ? -10.449 2.168 4.109 1.00 94.94 84 TRP A N 1
ATOM 646 C CA . TRP A 1 84 ? -9.117 1.828 4.545 1.00 94.94 84 TRP A CA 1
ATOM 647 C C . TRP A 1 84 ? -8.818 2.528 5.862 1.00 94.94 84 TRP A C 1
ATOM 649 O O . TRP A 1 84 ? -9.029 3.734 5.994 1.00 94.94 84 TRP A O 1
ATOM 659 N N . VAL A 1 85 ? -8.255 1.792 6.811 1.00 95.06 85 VAL A N 1
ATOM 660 C CA . VAL A 1 85 ? -7.415 2.366 7.859 1.00 95.06 85 VAL A CA 1
ATOM 661 C C . VAL A 1 85 ? -6.291 1.400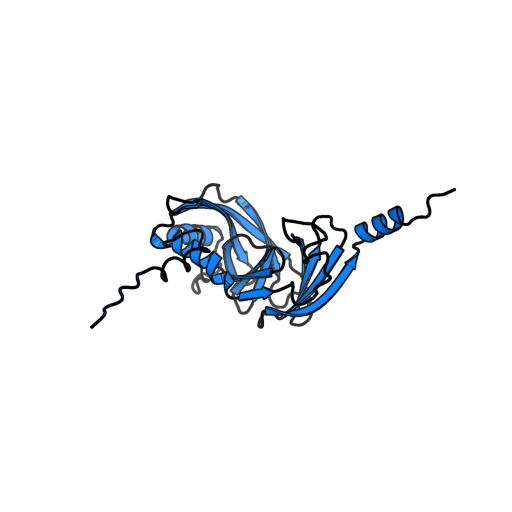 8.187 1.00 95.06 85 VAL A C 1
ATOM 663 O O . VAL A 1 85 ? -6.518 0.204 8.357 1.00 95.06 85 VAL A O 1
ATOM 666 N N . GLY A 1 86 ? -5.066 1.904 8.254 1.00 94.69 86 GLY A N 1
ATOM 667 C CA . GLY A 1 86 ? -3.898 1.067 8.487 1.00 94.69 86 GLY A CA 1
ATOM 668 C C . GLY A 1 86 ? -2.587 1.804 8.246 1.00 94.69 86 GLY A C 1
ATOM 669 O O . GLY A 1 86 ? -2.610 3.013 7.989 1.00 94.69 86 GLY A O 1
ATOM 670 N N . PRO A 1 87 ? -1.443 1.098 8.323 1.00 93.44 87 PRO A N 1
ATOM 671 C CA . PRO A 1 87 ? -0.147 1.684 7.983 1.00 93.44 87 PRO A CA 1
ATOM 672 C C . PRO A 1 87 ? -0.198 2.338 6.600 1.00 93.44 87 PRO A C 1
ATOM 674 O O . PRO A 1 87 ? -0.836 1.809 5.689 1.00 93.44 87 PRO A O 1
ATOM 677 N N . GLU A 1 88 ? 0.481 3.467 6.427 1.00 94.88 88 GLU A N 1
ATOM 678 C CA . GLU A 1 88 ? 0.603 4.125 5.123 1.00 94.88 88 GLU A CA 1
ATOM 679 C C . GLU A 1 88 ? 1.237 3.181 4.087 1.00 94.88 88 GLU A C 1
ATOM 681 O O . GLU A 1 88 ? 2.187 2.454 4.383 1.00 94.88 88 GLU A O 1
ATOM 686 N N . GLN A 1 89 ? 0.672 3.162 2.880 1.00 94.69 89 GLN A N 1
ATOM 687 C CA . GLN A 1 89 ? 1.059 2.269 1.786 1.00 94.69 89 GLN A CA 1
ATOM 688 C C . GLN A 1 89 ? 1.564 3.075 0.588 1.00 94.69 89 GLN A C 1
ATOM 690 O O . GLN A 1 89 ? 1.290 4.268 0.473 1.00 94.69 89 GLN A O 1
ATOM 695 N N . SER A 1 90 ? 2.266 2.416 -0.334 1.00 94.75 90 SER A N 1
ATOM 696 C CA . SER A 1 90 ? 2.691 3.031 -1.597 1.00 94.75 90 SER A CA 1
ATOM 697 C C . SER A 1 90 ? 1.512 3.267 -2.552 1.00 94.75 90 SER A C 1
ATOM 699 O O . SER A 1 90 ? 1.548 4.194 -3.358 1.00 94.75 90 SER A O 1
ATOM 701 N N . GLY A 1 91 ? 0.461 2.451 -2.454 1.00 96.56 91 GLY A N 1
ATOM 702 C CA . GLY A 1 91 ? -0.795 2.629 -3.176 1.00 96.56 91 GLY A CA 1
ATOM 703 C C . GLY A 1 91 ? -1.884 1.683 -2.676 1.00 96.56 91 GLY A C 1
ATOM 704 O O . GLY A 1 91 ? -1.625 0.783 -1.870 1.00 96.56 91 GLY A O 1
ATOM 705 N N . TYR A 1 92 ? -3.109 1.901 -3.151 1.00 97.19 92 TYR A N 1
ATOM 706 C CA . TYR A 1 92 ? -4.297 1.164 -2.727 1.00 97.19 92 TYR A CA 1
ATOM 707 C C . TYR A 1 92 ? -5.065 0.642 -3.939 1.00 97.19 92 TYR A C 1
ATOM 709 O O . TYR A 1 92 ? -5.214 1.340 -4.941 1.00 97.19 92 TYR A O 1
ATOM 717 N N . LEU A 1 93 ? -5.561 -0.587 -3.838 1.00 96.19 93 LEU A N 1
ATOM 718 C CA . LEU A 1 93 ? -6.348 -1.268 -4.857 1.00 96.19 93 LEU A CA 1
ATOM 719 C C . LEU A 1 93 ? -7.715 -1.604 -4.282 1.00 96.19 93 LEU A C 1
ATOM 721 O O . LEU A 1 93 ? -7.810 -2.157 -3.188 1.00 96.19 93 LEU A O 1
ATOM 725 N N . GLU A 1 94 ? -8.767 -1.337 -5.032 1.00 93.94 94 GLU A N 1
ATOM 726 C CA . GLU A 1 94 ? -10.073 -1.894 -4.730 1.00 93.94 94 GLU A CA 1
ATOM 727 C C . GLU A 1 94 ? -10.207 -3.274 -5.379 1.00 93.94 94 GLU A C 1
ATOM 729 O O . GLU A 1 94 ? -10.135 -3.411 -6.601 1.00 93.94 94 GLU A O 1
ATOM 734 N N . ILE A 1 95 ? -10.407 -4.301 -4.555 1.00 89.06 95 ILE A N 1
ATOM 735 C CA . ILE A 1 95 ? -10.607 -5.684 -4.994 1.00 89.06 95 ILE A CA 1
ATOM 736 C C . ILE A 1 95 ? -11.772 -6.291 -4.221 1.00 89.06 95 ILE A C 1
ATOM 738 O O . ILE A 1 95 ? -11.835 -6.128 -3.012 1.00 89.06 95 ILE A O 1
ATOM 742 N N . GLU A 1 96 ? -12.683 -7.002 -4.889 1.00 83.19 96 GLU A N 1
ATOM 743 C CA . GLU A 1 96 ? -13.699 -7.853 -4.232 1.00 83.19 96 GLU A CA 1
ATOM 744 C C . GLU A 1 96 ? -14.411 -7.181 -3.029 1.00 83.19 96 GLU A C 1
ATOM 746 O O . GLU A 1 96 ? -14.541 -7.772 -1.960 1.00 83.19 96 GLU A O 1
ATOM 751 N N . ASN A 1 97 ? -14.854 -5.925 -3.194 1.00 82.38 97 ASN A N 1
ATOM 752 C CA . ASN A 1 97 ? -15.526 -5.112 -2.163 1.00 82.38 97 ASN A CA 1
ATOM 753 C C . ASN A 1 97 ? -14.683 -4.771 -0.916 1.00 82.38 97 ASN A C 1
ATOM 755 O O . ASN A 1 97 ? -15.224 -4.527 0.162 1.00 82.38 97 ASN A O 1
ATOM 759 N N . LYS A 1 98 ? -13.357 -4.736 -1.050 1.00 90.06 98 LYS A N 1
ATOM 760 C CA . LYS A 1 98 ? -12.424 -4.280 -0.014 1.00 90.06 98 LYS A CA 1
ATOM 761 C C . LYS A 1 98 ? -11.296 -3.452 -0.616 1.00 90.06 98 LYS A C 1
ATOM 763 O O . LYS A 1 98 ? -11.040 -3.489 -1.819 1.00 90.06 98 LYS A O 1
ATOM 768 N N . ILE A 1 99 ? -10.589 -2.729 0.249 1.00 93.44 99 ILE A N 1
ATOM 769 C CA . ILE A 1 99 ? -9.339 -2.067 -0.114 1.00 93.44 99 ILE A CA 1
ATOM 770 C C . ILE A 1 99 ? -8.155 -2.939 0.295 1.00 93.44 99 ILE A C 1
ATOM 772 O O . ILE A 1 99 ? -8.040 -3.374 1.444 1.00 93.44 99 ILE A O 1
ATOM 776 N N . LEU A 1 100 ? -7.247 -3.142 -0.651 1.00 93.81 100 LEU A N 1
ATOM 777 C CA . LEU A 1 100 ? -5.951 -3.755 -0.450 1.00 93.81 100 LEU A CA 1
ATOM 778 C C . LEU A 1 100 ? -4.841 -2.732 -0.698 1.00 93.81 100 LEU A C 1
ATOM 780 O O . LEU A 1 100 ? -4.644 -2.255 -1.812 1.00 93.81 100 LEU A O 1
ATOM 784 N N . GLY A 1 101 ? -4.078 -2.439 0.340 1.00 94.75 101 GLY A N 1
ATOM 785 C CA . GLY A 1 101 ? -2.866 -1.649 0.270 1.00 94.75 101 GLY A CA 1
ATOM 786 C C . GLY A 1 101 ? -1.654 -2.462 -0.178 1.00 94.75 101 GLY A C 1
ATOM 787 O O . GLY A 1 101 ? -1.551 -3.658 0.114 1.00 94.75 101 GLY A O 1
ATOM 788 N N . PHE A 1 102 ? -0.714 -1.807 -0.855 1.00 94.25 102 PHE A N 1
ATOM 789 C CA . PHE A 1 102 ? 0.593 -2.382 -1.150 1.00 94.25 102 PHE A CA 1
ATOM 790 C C . PHE A 1 102 ? 1.724 -1.434 -0.767 1.00 94.25 102 PHE A C 1
ATOM 792 O O . PHE A 1 102 ? 1.691 -0.242 -1.074 1.00 94.25 102 PHE A O 1
ATOM 799 N N . PHE A 1 103 ? 2.751 -1.977 -0.124 1.00 92.06 103 PHE A N 1
ATOM 800 C CA . PHE A 1 103 ? 3.948 -1.240 0.253 1.00 92.06 103 PHE A CA 1
ATOM 801 C C . PHE A 1 103 ? 5.175 -1.876 -0.384 1.00 92.06 103 PHE A C 1
ATOM 803 O O . PHE A 1 103 ? 5.460 -3.058 -0.168 1.00 92.06 103 PHE A O 1
ATOM 810 N N . VAL A 1 104 ? 5.891 -1.091 -1.183 1.00 90.56 104 VAL A N 1
ATOM 811 C CA . VAL A 1 104 ? 7.120 -1.529 -1.843 1.00 90.56 104 VAL A CA 1
ATOM 812 C C . VAL A 1 104 ? 8.300 -1.200 -0.938 1.00 90.56 104 VAL A C 1
ATOM 814 O O . VAL A 1 104 ? 8.504 -0.048 -0.561 1.00 90.56 104 VAL A O 1
ATOM 817 N N . ILE A 1 105 ? 9.079 -2.217 -0.578 1.00 85.00 105 ILE A N 1
ATOM 818 C CA . ILE A 1 105 ? 10.297 -2.052 0.211 1.00 85.00 105 ILE A CA 1
ATOM 819 C C . ILE A 1 105 ? 11.362 -3.023 -0.267 1.00 85.00 105 ILE A C 1
ATOM 821 O O . ILE A 1 105 ? 11.134 -4.232 -0.338 1.00 85.00 105 ILE A O 1
ATOM 825 N N . GLN A 1 106 ? 12.547 -2.489 -0.557 1.00 84.44 106 GLN A N 1
ATOM 826 C CA . GLN A 1 106 ? 13.653 -3.267 -1.097 1.00 84.44 106 GLN A CA 1
ATOM 827 C C . GLN A 1 106 ? 13.195 -4.095 -2.299 1.00 84.44 106 GLN A C 1
ATOM 829 O O . GLN A 1 106 ? 12.741 -3.553 -3.299 1.00 84.44 106 GLN A O 1
ATOM 834 N N . TYR A 1 107 ? 13.273 -5.409 -2.172 1.00 85.25 107 TYR A N 1
ATOM 835 C CA . TYR A 1 107 ? 12.942 -6.366 -3.205 1.00 85.25 107 TYR A CA 1
ATOM 836 C C . TYR A 1 107 ? 11.601 -7.059 -2.956 1.00 85.25 107 TYR A C 1
ATOM 838 O O . TYR A 1 107 ? 11.396 -8.197 -3.372 1.00 85.25 107 TYR A O 1
ATOM 846 N N . ARG A 1 108 ? 10.691 -6.447 -2.194 1.00 88.06 108 ARG A N 1
ATOM 847 C CA . ARG A 1 108 ? 9.410 -7.067 -1.848 1.00 88.06 108 ARG A CA 1
ATOM 848 C C . ARG A 1 108 ? 8.266 -6.077 -1.952 1.00 88.06 108 ARG A C 1
ATOM 850 O O . ARG A 1 108 ? 8.404 -4.904 -1.614 1.00 88.06 108 ARG A O 1
ATOM 857 N N . ILE A 1 109 ? 7.104 -6.599 -2.324 1.00 91.69 109 ILE A N 1
ATOM 858 C CA . ILE A 1 109 ? 5.824 -5.907 -2.165 1.00 91.69 109 ILE A CA 1
ATOM 859 C C . ILE A 1 109 ? 5.083 -6.580 -1.019 1.00 91.69 109 ILE A C 1
ATOM 861 O O . ILE A 1 109 ? 4.847 -7.791 -1.054 1.00 91.69 109 ILE A O 1
ATOM 865 N N . MET A 1 110 ? 4.750 -5.807 0.009 1.00 90.38 110 MET A N 1
ATOM 866 C CA . MET A 1 110 ? 3.928 -6.248 1.131 1.00 90.38 110 MET A CA 1
ATOM 867 C C . MET A 1 110 ? 2.473 -5.886 0.862 1.00 90.38 110 MET A C 1
ATOM 869 O O . MET A 1 110 ? 2.178 -4.729 0.574 1.00 90.38 110 MET A O 1
ATOM 873 N N . TRP A 1 111 ? 1.577 -6.865 0.964 1.00 91.88 111 TRP A N 1
ATOM 874 C CA . TRP A 1 111 ? 0.151 -6.685 0.708 1.00 91.88 111 TRP A CA 1
ATOM 875 C C . TRP A 1 111 ? -0.624 -6.658 2.020 1.00 91.88 111 TRP A C 1
ATOM 877 O O . TRP A 1 111 ? -0.561 -7.611 2.800 1.00 91.88 111 TRP A O 1
ATOM 887 N N . THR A 1 112 ? -1.376 -5.586 2.245 1.00 90.50 112 THR A N 1
ATOM 888 C CA . THR A 1 112 ? -2.042 -5.311 3.522 1.00 90.50 112 THR A CA 1
ATOM 889 C C . THR A 1 112 ? -3.522 -5.043 3.284 1.00 90.50 112 THR A C 1
ATOM 891 O O . THR A 1 112 ? -3.877 -4.300 2.376 1.00 90.50 112 THR A O 1
ATOM 894 N N . GLU A 1 113 ? -4.396 -5.642 4.085 1.00 91.56 113 GLU A N 1
ATOM 895 C CA . GLU A 1 113 ? -5.828 -5.315 4.102 1.00 91.56 113 GLU A CA 1
ATOM 896 C C . GLU A 1 113 ? -6.106 -4.232 5.154 1.00 91.56 113 GLU A C 1
ATOM 898 O O . GLU A 1 113 ? -5.295 -4.016 6.059 1.00 91.56 113 GLU A O 1
ATOM 903 N N . SER A 1 114 ? -7.241 -3.540 5.025 1.00 92.56 114 SER A N 1
ATOM 904 C CA . SER A 1 114 ? -7.675 -2.562 6.028 1.00 92.56 114 SER A CA 1
ATOM 905 C C . SER A 1 114 ? -7.783 -3.226 7.401 1.00 92.56 114 SER A C 1
ATOM 907 O O . SER A 1 114 ? -8.245 -4.357 7.519 1.00 92.56 114 SER A O 1
ATOM 909 N N . ILE A 1 115 ? -7.370 -2.516 8.448 1.00 92.06 115 ILE A N 1
ATOM 910 C CA . ILE A 1 115 ? -7.410 -3.021 9.827 1.00 92.06 115 ILE A CA 1
ATOM 911 C C . ILE A 1 115 ? -8.840 -3.085 10.349 1.00 92.06 115 ILE A C 1
ATOM 913 O O . ILE A 1 115 ? -9.173 -3.969 11.133 1.00 92.06 115 ILE A O 1
ATOM 917 N N . LEU A 1 116 ? -9.675 -2.142 9.916 1.00 90.88 116 LEU A N 1
ATOM 918 C CA . LEU A 1 116 ? -11.106 -2.194 10.167 1.00 90.88 116 LEU A CA 1
ATOM 919 C C . LEU A 1 116 ? -11.826 -2.756 8.952 1.00 90.88 116 LEU A C 1
ATOM 921 O O . LEU A 1 116 ? -11.612 -2.293 7.826 1.00 90.88 116 LEU A O 1
ATOM 925 N N . ASP A 1 117 ? -12.752 -3.667 9.224 1.00 83.69 117 ASP A N 1
ATOM 926 C CA . ASP A 1 117 ? -13.737 -4.109 8.252 1.00 83.69 117 ASP A CA 1
ATOM 927 C C . ASP A 1 117 ? -14.769 -3.012 7.970 1.00 83.69 117 ASP A C 1
ATOM 929 O O . ASP A 1 117 ? -15.133 -2.193 8.837 1.00 83.69 117 ASP A O 1
ATOM 933 N N . ARG A 1 118 ? -15.279 -3.036 6.734 1.00 77.88 118 ARG A N 1
ATOM 934 C CA . ARG A 1 118 ? -16.418 -2.219 6.321 1.00 77.88 118 ARG A CA 1
ATOM 935 C C . ARG A 1 118 ? -17.615 -2.546 7.213 1.00 77.88 118 ARG A C 1
ATOM 937 O O . ARG A 1 118 ? -18.026 -3.695 7.335 1.00 77.88 118 ARG A O 1
ATOM 944 N N . ASP A 1 119 ? -18.203 -1.510 7.799 1.00 72.75 119 ASP A N 1
ATOM 945 C CA . ASP A 1 119 ? -19.483 -1.625 8.493 1.00 72.75 119 ASP A CA 1
ATOM 946 C C . ASP A 1 119 ? -20.588 -1.800 7.442 1.00 72.75 119 ASP A C 1
ATOM 948 O O . ASP A 1 119 ? -20.931 -0.850 6.734 1.00 72.75 119 ASP A O 1
ATOM 952 N N . SER A 1 120 ? -21.125 -3.017 7.318 1.00 68.81 120 SER A N 1
ATOM 953 C CA . SER A 1 120 ? -22.162 -3.353 6.332 1.00 68.81 120 SER A CA 1
ATOM 954 C C . SER A 1 120 ? -23.470 -2.582 6.536 1.00 68.81 120 SER A C 1
ATOM 956 O O . SER A 1 120 ? -24.288 -2.532 5.621 1.00 68.81 120 SER A O 1
ATOM 958 N N . LYS A 1 121 ? -23.662 -1.949 7.702 1.00 67.94 121 LYS A N 1
ATOM 959 C CA . LYS A 1 121 ? -24.836 -1.126 8.028 1.00 67.94 121 LYS A CA 1
ATOM 960 C C . LYS A 1 121 ? -24.609 0.372 7.794 1.00 67.94 121 LYS A C 1
ATOM 962 O O . LYS A 1 121 ? -25.544 1.156 7.931 1.00 67.94 121 LYS A O 1
ATOM 967 N N . SER A 1 122 ? -23.388 0.793 7.463 1.00 65.06 122 SER A N 1
ATOM 968 C CA . SER A 1 122 ? -23.055 2.201 7.229 1.00 65.06 122 SER A CA 1
ATOM 969 C C . SER A 1 122 ? -23.297 2.563 5.764 1.00 65.06 122 SER A C 1
ATOM 971 O O . SER A 1 122 ? -22.672 1.991 4.874 1.00 65.06 122 SER A O 1
ATOM 973 N N . THR A 1 123 ? -24.167 3.541 5.509 1.00 62.03 123 THR A N 1
ATOM 974 C CA . THR A 1 123 ? -24.536 3.972 4.148 1.00 62.03 123 THR A CA 1
ATOM 975 C C . THR A 1 123 ? -23.410 4.696 3.416 1.00 62.03 123 THR A C 1
ATOM 977 O O . THR A 1 123 ? -23.299 4.525 2.213 1.00 62.03 123 THR A O 1
ATOM 980 N N . LEU A 1 124 ? -22.540 5.416 4.130 1.00 61.97 124 LEU A N 1
ATOM 981 C CA . LEU A 1 124 ? -21.217 5.867 3.681 1.00 61.97 124 LEU A CA 1
ATOM 982 C C . LEU A 1 124 ? -20.366 6.135 4.936 1.00 61.97 124 LEU A C 1
ATOM 984 O O . LEU A 1 124 ? -20.770 6.930 5.787 1.00 61.97 124 LEU A O 1
ATOM 988 N N . PRO A 1 125 ? -19.239 5.444 5.136 1.00 63.41 125 PRO A N 1
ATOM 989 C CA . PRO A 1 125 ? -18.362 5.710 6.267 1.00 63.41 125 PRO A CA 1
ATOM 990 C C . PRO A 1 125 ? -17.734 7.108 6.147 1.00 63.41 125 PRO A C 1
ATOM 992 O O . PRO A 1 125 ? -16.846 7.337 5.332 1.00 63.41 125 PRO A O 1
ATOM 995 N N . ASP A 1 126 ? -18.168 8.050 6.988 1.00 80.81 126 ASP A N 1
ATOM 996 C CA . ASP A 1 126 ? -17.424 9.292 7.216 1.00 80.81 126 ASP A CA 1
ATOM 997 C C . ASP A 1 126 ? -16.019 8.932 7.725 1.00 80.81 126 ASP A C 1
ATOM 999 O O . ASP A 1 126 ? -15.858 8.125 8.647 1.00 80.81 126 ASP A O 1
ATOM 1003 N N . ILE A 1 127 ? -14.991 9.546 7.142 1.00 87.88 127 ILE A N 1
ATOM 1004 C CA . ILE A 1 127 ? -13.600 9.390 7.563 1.00 87.88 127 ILE A CA 1
ATOM 1005 C C . ILE A 1 127 ? -13.414 9.649 9.064 1.00 87.88 127 ILE A C 1
ATOM 1007 O O . ILE A 1 127 ? -12.584 9.004 9.696 1.00 87.88 127 ILE A O 1
ATOM 1011 N N . THR A 1 128 ? -14.217 10.532 9.662 1.00 88.25 128 THR A N 1
ATOM 1012 C CA . THR A 1 128 ? -14.221 10.784 11.110 1.00 88.25 128 THR A CA 1
ATOM 1013 C C . THR A 1 128 ? -14.739 9.576 11.897 1.00 88.25 128 THR A C 1
ATOM 1015 O O . THR A 1 128 ? -14.160 9.210 12.919 1.00 88.25 128 THR A O 1
ATOM 1018 N N . LYS A 1 129 ? -15.775 8.886 11.399 1.00 89.31 129 LYS A N 1
ATOM 1019 C CA . LYS A 1 129 ? -16.264 7.624 11.982 1.00 89.31 129 LYS A CA 1
ATOM 1020 C C . LYS A 1 129 ? -15.190 6.535 11.892 1.00 89.31 129 LYS A C 1
ATOM 1022 O O . LYS A 1 129 ? -15.000 5.799 12.856 1.00 89.31 129 LYS A O 1
ATOM 1027 N N . ILE A 1 130 ? -14.460 6.460 10.775 1.00 92.31 130 ILE A N 1
ATOM 1028 C CA . ILE A 1 130 ? -13.349 5.509 10.594 1.00 92.31 130 ILE A CA 1
ATOM 1029 C C . ILE A 1 130 ? -12.235 5.774 11.614 1.00 92.31 130 ILE A C 1
ATOM 1031 O O . ILE A 1 130 ? -11.812 4.846 12.300 1.00 92.31 130 ILE A O 1
ATOM 1035 N N . THR A 1 131 ? -11.782 7.025 11.757 1.00 93.75 131 THR A N 1
ATOM 1036 C CA . THR A 1 131 ? -10.716 7.366 12.714 1.00 93.75 131 THR A CA 1
ATOM 1037 C C . THR A 1 131 ? -11.151 7.135 14.159 1.00 93.75 131 THR A C 1
ATOM 1039 O O . THR A 1 131 ? -10.369 6.614 14.946 1.00 93.75 131 THR A O 1
ATOM 1042 N N . ASN A 1 132 ? -12.408 7.434 14.506 1.00 92.81 132 ASN A N 1
ATOM 1043 C CA . ASN A 1 132 ? -12.935 7.182 15.851 1.00 92.81 132 ASN A CA 1
ATOM 1044 C C . ASN A 1 132 ? -12.986 5.684 16.172 1.00 92.81 132 ASN A C 1
ATOM 1046 O O . ASN A 1 132 ? -12.546 5.279 17.245 1.00 92.81 132 ASN A O 1
ATOM 1050 N N . ARG A 1 133 ? -13.453 4.852 15.230 1.00 92.88 133 ARG A N 1
ATOM 1051 C CA . ARG A 1 133 ? -13.410 3.391 15.383 1.00 92.88 133 ARG A CA 1
ATOM 1052 C C . ARG A 1 133 ? -11.983 2.874 15.498 1.00 92.88 133 ARG A C 1
ATOM 1054 O O . ARG A 1 133 ? -11.724 1.980 16.288 1.00 92.88 133 ARG A O 1
ATOM 1061 N N . PHE A 1 134 ? -11.038 3.441 14.750 1.00 94.25 134 PHE A N 1
ATOM 1062 C CA . PHE A 1 134 ? -9.638 3.044 14.874 1.00 94.25 134 PHE A CA 1
ATOM 1063 C C . PHE A 1 134 ? -9.099 3.331 16.281 1.00 94.25 134 PHE A C 1
ATOM 1065 O O . PHE A 1 134 ? -8.380 2.506 16.840 1.00 94.25 134 PHE A O 1
ATOM 1072 N N . GLU A 1 135 ? -9.471 4.459 16.888 1.00 94.62 135 GLU A N 1
ATOM 1073 C CA . GLU A 1 135 ? -9.109 4.755 18.278 1.00 94.62 135 GLU A CA 1
ATOM 1074 C C . GLU A 1 135 ? -9.754 3.805 19.286 1.00 94.62 135 GLU A C 1
ATOM 1076 O O . GLU A 1 135 ? -9.061 3.322 20.178 1.00 94.62 135 GLU A O 1
ATOM 1081 N N . GLN A 1 136 ? -11.046 3.523 19.125 1.00 93.50 136 GLN A N 1
ATOM 1082 C CA . GLN A 1 136 ? -11.836 2.735 20.074 1.00 93.50 136 GLN A CA 1
ATOM 1083 C C . GLN A 1 136 ? -11.551 1.232 19.985 1.00 93.50 136 GLN A C 1
ATOM 1085 O O . GLN A 1 136 ? -11.373 0.575 21.008 1.00 93.50 136 GLN A O 1
ATOM 1090 N N . ASP A 1 137 ? -11.485 0.699 18.766 1.00 93.88 137 ASP A N 1
ATOM 1091 C CA . ASP A 1 137 ? -11.538 -0.742 18.515 1.00 93.88 137 ASP A CA 1
ATOM 1092 C C . ASP A 1 137 ? -10.135 -1.360 18.360 1.00 93.88 137 ASP A C 1
ATOM 1094 O O . ASP A 1 137 ? -9.953 -2.563 18.559 1.00 93.88 137 ASP A O 1
ATOM 1098 N N . VAL A 1 138 ? -9.119 -0.564 17.995 1.00 93.38 138 VAL A N 1
ATOM 1099 C CA . VAL A 1 138 ? -7.785 -1.077 17.629 1.00 93.38 138 VAL A CA 1
ATOM 1100 C C . VAL A 1 138 ? -6.761 -0.817 18.733 1.00 93.38 138 VAL A C 1
ATOM 1102 O O . VAL A 1 138 ? -6.256 0.293 18.903 1.00 93.38 138 VAL A O 1
ATOM 1105 N N . THR A 1 139 ? -6.374 -1.879 19.438 1.00 93.75 139 THR A N 1
ATOM 1106 C CA . THR A 1 139 ? -5.272 -1.877 20.419 1.00 93.75 139 THR A CA 1
ATOM 1107 C C . THR A 1 139 ? -3.893 -1.811 19.750 1.00 93.75 139 THR A C 1
ATOM 1109 O O . THR A 1 139 ? -3.751 -2.150 18.576 1.00 93.75 139 THR A O 1
ATOM 1112 N N . GLY A 1 140 ? -2.834 -1.465 20.494 1.00 92.00 140 GLY A N 1
ATOM 1113 C CA . GLY A 1 140 ? -1.464 -1.492 19.957 1.00 92.00 140 GLY A CA 1
ATOM 1114 C C . GLY A 1 140 ? -1.010 -2.878 19.505 1.00 92.00 140 GLY A C 1
ATOM 1115 O O . GLY A 1 140 ? -0.415 -3.004 18.437 1.00 92.00 140 GLY A O 1
ATOM 1116 N N . GLY A 1 141 ? -1.386 -3.926 20.241 1.00 90.25 141 GLY A N 1
ATOM 1117 C CA . GLY A 1 141 ? -1.155 -5.312 19.838 1.00 90.25 141 GLY A CA 1
ATOM 1118 C C . GLY A 1 141 ? -1.850 -5.679 18.529 1.00 90.25 141 GLY A C 1
ATOM 1119 O O . GLY A 1 141 ? -1.211 -6.206 17.619 1.00 90.25 141 GLY A O 1
ATOM 1120 N N . SER A 1 142 ? -3.145 -5.368 18.401 1.00 89.38 142 SER A N 1
ATOM 1121 C CA . SER A 1 142 ? -3.896 -5.643 17.167 1.00 89.38 142 SER A CA 1
ATOM 1122 C C . SER A 1 142 ? -3.382 -4.819 15.983 1.00 89.38 142 SER A C 1
ATOM 1124 O O . SER A 1 142 ? -3.253 -5.362 14.888 1.00 89.38 142 SER A O 1
ATOM 1126 N N . PHE A 1 143 ? -2.977 -3.563 16.207 1.00 91.00 143 PHE A N 1
ATOM 1127 C CA . PHE A 1 143 ? -2.355 -2.722 15.187 1.00 91.00 143 PHE A CA 1
ATOM 1128 C C . PHE A 1 143 ? -1.014 -3.306 14.719 1.00 91.00 143 PHE A C 1
ATOM 1130 O O . PHE A 1 143 ? -0.809 -3.514 13.522 1.00 91.00 143 PHE A O 1
ATOM 1137 N N . TYR A 1 144 ? -0.131 -3.659 15.660 1.00 87.56 144 TYR A N 1
ATOM 1138 C CA . TYR A 1 144 ? 1.152 -4.308 15.379 1.00 87.56 144 TYR A CA 1
ATOM 1139 C C . TYR A 1 144 ? 0.976 -5.609 14.594 1.00 87.56 144 TYR A C 1
ATOM 1141 O O . TYR A 1 144 ? 1.652 -5.844 13.590 1.00 87.56 144 TYR A O 1
ATOM 1149 N N . LEU A 1 145 ? 0.031 -6.450 15.017 1.00 83.94 145 LEU A N 1
ATOM 1150 C CA . LEU A 1 145 ? -0.284 -7.695 14.330 1.00 83.94 145 LEU A CA 1
ATOM 1151 C C . LEU A 1 145 ? -0.926 -7.456 12.963 1.00 83.94 145 LEU A C 1
ATOM 1153 O O . LEU A 1 145 ? -0.630 -8.224 12.056 1.00 83.94 145 LEU A O 1
ATOM 1157 N N . GLY A 1 146 ? -1.747 -6.423 12.780 1.00 79.31 146 GLY A N 1
ATOM 1158 C CA . GLY A 1 146 ? -2.306 -6.043 11.479 1.00 79.31 146 GLY A CA 1
ATOM 1159 C C . GLY A 1 146 ? -1.207 -5.676 10.481 1.00 79.31 146 GLY A C 1
ATOM 1160 O O . GLY A 1 146 ? -1.169 -6.212 9.375 1.00 79.31 146 GLY A O 1
ATOM 1161 N N . MET A 1 147 ? -0.229 -4.876 10.920 1.00 77.56 147 MET A N 1
ATOM 1162 C CA . MET A 1 147 ? 0.961 -4.557 10.124 1.00 77.56 147 MET A CA 1
ATOM 1163 C C . MET A 1 147 ? 1.824 -5.791 9.835 1.00 77.56 147 MET A C 1
ATOM 1165 O O . MET A 1 147 ? 2.354 -5.944 8.737 1.00 77.56 147 MET A O 1
ATOM 1169 N N . HIS A 1 148 ? 1.975 -6.697 10.808 1.00 66.56 148 HIS A N 1
ATOM 1170 C CA . HIS A 1 148 ? 2.847 -7.859 10.654 1.00 66.56 148 HIS A CA 1
ATOM 1171 C C . HIS A 1 148 ? 2.200 -9.071 9.979 1.00 66.56 148 HIS A C 1
ATOM 1173 O O . HIS A 1 148 ? 2.922 -9.828 9.335 1.00 66.56 148 HIS A O 1
ATOM 1179 N N . ARG A 1 149 ? 0.883 -9.288 10.076 1.00 52.44 149 ARG A N 1
ATOM 1180 C CA . ARG A 1 149 ? 0.172 -10.388 9.394 1.00 52.44 149 ARG A CA 1
ATOM 1181 C C . ARG A 1 149 ? 0.160 -10.192 7.872 1.00 52.44 149 ARG A C 1
ATOM 1183 O O . ARG A 1 149 ? 0.190 -11.191 7.155 1.00 52.44 149 ARG A O 1
ATOM 1190 N N . ALA A 1 150 ? 0.289 -8.952 7.391 1.00 49.41 150 ALA A N 1
ATOM 1191 C CA . ALA A 1 150 ? 0.572 -8.627 5.988 1.00 49.41 150 ALA A CA 1
ATOM 1192 C C . ALA A 1 150 ? 1.900 -9.223 5.464 1.00 49.41 150 ALA A C 1
ATOM 1194 O O . ALA A 1 150 ? 2.076 -9.426 4.266 1.00 49.41 150 ALA A O 1
ATOM 1195 N N . ASN A 1 151 ? 2.823 -9.629 6.346 1.00 49.78 151 ASN A N 1
ATOM 1196 C CA . ASN A 1 151 ? 4.075 -10.275 5.938 1.00 49.78 151 ASN A CA 1
ATOM 1197 C C . ASN A 1 151 ? 3.928 -11.715 5.432 1.00 49.78 151 ASN A C 1
ATOM 1199 O O . ASN A 1 151 ? 4.915 -12.274 4.952 1.00 49.78 151 ASN A O 1
ATOM 1203 N N . LYS A 1 152 ? 2.742 -12.332 5.533 1.00 55.19 152 LYS A N 1
ATOM 1204 C CA . LYS A 1 152 ? 2.515 -13.671 4.964 1.00 55.19 152 LYS A CA 1
ATOM 1205 C C . LYS A 1 152 ? 2.210 -13.647 3.464 1.00 55.19 152 LYS A C 1
ATOM 1207 O O . LYS A 1 152 ? 2.385 -14.670 2.816 1.00 55.19 152 LYS A O 1
ATOM 1212 N N . ARG A 1 153 ? 1.773 -12.513 2.906 1.00 73.50 153 ARG A N 1
ATOM 1213 C CA . ARG A 1 153 ? 1.461 -12.366 1.476 1.00 73.50 153 ARG A CA 1
ATOM 1214 C C . ARG A 1 153 ? 2.400 -11.326 0.884 1.00 73.50 153 ARG A C 1
ATOM 1216 O O . ARG A 1 153 ? 2.137 -10.131 0.960 1.00 73.50 153 ARG A O 1
ATOM 1223 N N . ARG A 1 154 ? 3.532 -11.789 0.357 1.00 86.19 154 ARG A N 1
ATOM 1224 C CA . ARG A 1 154 ? 4.576 -10.945 -0.230 1.00 86.19 154 ARG A CA 1
ATOM 1225 C C . ARG A 1 154 ? 4.823 -11.361 -1.671 1.00 86.19 154 ARG A C 1
ATOM 1227 O O . ARG A 1 154 ? 4.822 -12.550 -1.963 1.00 86.19 154 ARG A O 1
ATOM 1234 N N . THR A 1 155 ? 5.103 -10.389 -2.524 1.00 89.94 155 THR A N 1
ATOM 1235 C CA . THR A 1 155 ? 5.682 -10.641 -3.849 1.00 89.94 155 THR A CA 1
ATOM 1236 C C . THR A 1 155 ? 7.192 -10.460 -3.738 1.00 89.94 155 THR A C 1
ATOM 1238 O O . THR A 1 155 ? 7.628 -9.389 -3.311 1.00 89.94 155 THR A O 1
ATOM 1241 N N . ASN A 1 156 ? 7.982 -11.492 -4.052 1.00 87.62 156 ASN A N 1
ATOM 1242 C CA . ASN A 1 156 ? 9.446 -11.396 -4.095 1.00 87.62 156 ASN A CA 1
ATOM 1243 C C . ASN A 1 156 ? 9.884 -10.866 -5.463 1.00 87.62 156 ASN A C 1
ATOM 1245 O O . ASN A 1 156 ? 9.503 -11.446 -6.470 1.00 87.62 156 ASN A O 1
ATOM 1249 N N . LEU A 1 157 ? 10.670 -9.791 -5.481 1.00 87.06 157 LEU A N 1
ATOM 1250 C CA . LEU A 1 157 ? 11.194 -9.142 -6.682 1.00 87.06 157 LEU A CA 1
ATOM 1251 C C . LEU A 1 157 ? 12.593 -9.634 -7.076 1.00 87.06 157 LEU A C 1
ATOM 1253 O O . LEU A 1 157 ? 12.922 -9.573 -8.256 1.00 87.06 157 LEU A O 1
ATOM 1257 N N . LEU A 1 158 ? 13.386 -10.184 -6.142 1.00 77.81 158 LEU A N 1
ATOM 1258 C CA . LEU A 1 158 ? 14.747 -10.666 -6.455 1.00 77.81 158 LEU A CA 1
ATOM 1259 C C . LEU A 1 158 ? 14.749 -11.812 -7.462 1.00 77.81 158 LEU A C 1
ATOM 1261 O O . LEU A 1 158 ? 15.617 -11.874 -8.327 1.00 77.81 158 LEU A O 1
ATOM 1265 N N . ASP A 1 159 ? 13.793 -12.729 -7.333 1.00 72.62 159 ASP A N 1
ATOM 1266 C CA . ASP A 1 159 ? 13.801 -13.968 -8.115 1.00 72.62 159 ASP A CA 1
ATOM 1267 C C . ASP A 1 159 ? 13.349 -13.743 -9.563 1.00 72.62 159 ASP A C 1
ATOM 1269 O O . ASP A 1 159 ? 13.539 -14.610 -10.411 1.00 72.62 159 ASP A O 1
ATOM 1273 N N . ILE A 1 160 ? 12.750 -12.583 -9.847 1.00 78.94 160 ILE A N 1
ATOM 1274 C CA . ILE A 1 160 ? 12.137 -12.288 -11.143 1.00 78.94 160 ILE A CA 1
ATOM 1275 C C . ILE A 1 160 ? 13.147 -11.672 -12.111 1.00 78.94 160 ILE A C 1
ATOM 1277 O O . ILE A 1 160 ? 13.096 -11.959 -13.303 1.00 78.94 160 ILE A O 1
ATOM 1281 N N . ASN A 1 161 ? 14.075 -10.848 -11.614 1.00 73.56 161 ASN A N 1
ATOM 1282 C CA . ASN A 1 161 ? 15.149 -10.286 -12.427 1.00 73.56 161 ASN A CA 1
ATOM 1283 C C . ASN A 1 161 ? 16.385 -10.002 -11.562 1.00 73.56 161 ASN A C 1
ATOM 1285 O O . ASN A 1 161 ? 16.447 -8.994 -10.856 1.00 73.56 161 ASN A O 1
ATOM 1289 N N . LYS A 1 162 ? 17.370 -10.906 -11.625 1.00 69.81 162 LYS A N 1
ATOM 1290 C CA . LYS A 1 162 ? 18.604 -10.822 -10.828 1.00 69.81 162 LYS A CA 1
ATOM 1291 C C . LYS A 1 162 ? 19.478 -9.620 -11.191 1.00 69.81 162 LYS A C 1
ATOM 1293 O O . LYS A 1 162 ? 20.241 -9.174 -10.339 1.00 69.81 162 LYS A O 1
ATOM 1298 N N . ASP A 1 163 ? 19.321 -9.091 -12.402 1.00 72.75 163 ASP A N 1
ATOM 1299 C CA . ASP A 1 163 ? 20.139 -8.002 -12.941 1.00 72.75 163 ASP A CA 1
ATOM 1300 C C . ASP A 1 163 ? 19.458 -6.632 -12.812 1.00 72.75 163 ASP A C 1
ATOM 1302 O O . ASP A 1 163 ? 19.937 -5.643 -13.367 1.00 72.75 163 ASP A O 1
ATOM 1306 N N . SER A 1 164 ? 18.333 -6.549 -12.093 1.00 79.19 164 SER A N 1
ATOM 1307 C CA . SER A 1 164 ? 17.611 -5.287 -11.974 1.00 79.19 164 SER A CA 1
ATOM 1308 C C . SER A 1 164 ? 18.372 -4.258 -11.152 1.00 79.19 164 SER A C 1
ATOM 1310 O O . SER A 1 164 ? 18.760 -4.513 -10.012 1.00 79.19 164 SER A O 1
ATOM 1312 N N . ILE A 1 165 ? 18.501 -3.046 -11.684 1.00 82.31 165 ILE A N 1
ATOM 1313 C CA . ILE A 1 165 ? 19.104 -1.916 -10.976 1.00 82.31 165 ILE A CA 1
ATOM 1314 C C . ILE A 1 165 ? 18.089 -1.305 -10.003 1.00 82.31 165 ILE A C 1
ATOM 1316 O O . ILE A 1 165 ? 18.450 -0.857 -8.915 1.00 82.31 165 ILE A O 1
ATOM 1320 N N . VAL A 1 166 ? 16.801 -1.330 -10.360 1.00 84.38 166 VAL A N 1
ATOM 1321 C CA . VAL A 1 166 ? 15.719 -0.725 -9.566 1.00 84.38 166 VAL A CA 1
ATOM 1322 C C . VAL A 1 166 ? 15.466 -1.479 -8.255 1.00 84.38 166 VAL A C 1
ATOM 1324 O O . VAL A 1 166 ? 15.215 -0.857 -7.219 1.00 84.38 166 VAL A O 1
ATOM 1327 N N . PHE A 1 167 ? 15.516 -2.814 -8.283 1.00 82.06 167 PHE A N 1
ATOM 1328 C CA . PHE A 1 167 ? 15.213 -3.660 -7.118 1.00 82.06 167 PHE A CA 1
ATOM 1329 C C . PHE A 1 167 ? 16.284 -4.710 -6.790 1.00 82.06 167 PHE A C 1
ATOM 1331 O O . PHE A 1 167 ? 16.063 -5.544 -5.909 1.00 82.06 167 PHE A O 1
ATOM 1338 N N . GLY A 1 168 ? 17.446 -4.662 -7.442 1.00 69.00 168 GLY A N 1
ATOM 1339 C CA . GLY A 1 168 ? 18.643 -5.393 -7.035 1.00 69.00 168 GLY A CA 1
ATOM 1340 C C . GLY A 1 168 ? 19.493 -4.602 -6.041 1.00 69.00 168 GLY A C 1
ATOM 1341 O O . GLY A 1 168 ? 19.380 -3.384 -5.900 1.00 69.00 168 GLY A O 1
ATOM 1342 N N . ASN A 1 169 ? 20.376 -5.297 -5.323 1.00 62.44 169 ASN A N 1
ATOM 1343 C CA . ASN A 1 169 ? 21.446 -4.625 -4.594 1.00 62.44 169 ASN A CA 1
ATOM 1344 C C . ASN A 1 169 ? 22.416 -4.075 -5.645 1.00 62.44 169 ASN A C 1
ATOM 1346 O O . ASN A 1 169 ? 23.256 -4.821 -6.142 1.00 62.44 169 ASN A O 1
ATOM 1350 N N . GLY A 1 170 ? 22.275 -2.801 -6.019 1.00 50.34 170 GLY A N 1
ATOM 1351 C CA . GLY A 1 170 ? 23.249 -2.133 -6.883 1.00 50.34 170 GLY A CA 1
ATOM 1352 C C . GLY A 1 170 ? 24.681 -2.354 -6.375 1.00 50.34 170 GLY A C 1
ATOM 1353 O O . GLY A 1 170 ? 24.891 -2.588 -5.178 1.00 50.34 170 GLY A O 1
ATOM 1354 N N . TYR A 1 171 ? 25.660 -2.303 -7.282 1.00 44.84 171 TYR A N 1
ATOM 1355 C CA . TYR A 1 171 ? 27.074 -2.539 -6.974 1.00 44.84 171 TYR A CA 1
ATOM 1356 C C . TYR A 1 171 ? 27.515 -1.783 -5.701 1.00 44.84 171 TYR A C 1
ATOM 1358 O O . TYR A 1 171 ? 27.629 -0.561 -5.701 1.00 44.84 171 TYR A O 1
ATOM 1366 N N . GLY A 1 172 ? 27.763 -2.516 -4.606 1.00 45.97 172 GLY A N 1
ATOM 1367 C CA . GLY A 1 172 ? 28.395 -1.993 -3.385 1.00 45.97 172 GLY A CA 1
ATOM 1368 C C . GLY A 1 172 ? 27.495 -1.347 -2.316 1.00 45.97 172 GLY A C 1
ATOM 1369 O O . GLY A 1 172 ? 28.034 -0.773 -1.372 1.00 45.97 172 GLY A O 1
ATOM 1370 N N . SER A 1 173 ? 26.160 -1.428 -2.394 1.00 51.88 173 SER A N 1
ATOM 1371 C CA . SER A 1 173 ? 25.272 -0.813 -1.381 1.00 51.88 173 SER A CA 1
ATOM 1372 C C . SER A 1 173 ? 24.990 -1.715 -0.166 1.00 51.88 173 SER A C 1
ATOM 1374 O O . SER A 1 173 ? 24.477 -2.824 -0.307 1.00 51.88 173 SER A O 1
ATOM 1376 N N . SER A 1 174 ? 25.228 -1.201 1.049 1.00 52.00 174 SER A N 1
ATOM 1377 C CA . SER A 1 174 ? 24.820 -1.818 2.327 1.00 52.00 174 SER A CA 1
ATOM 1378 C C . SER A 1 174 ? 23.361 -1.526 2.721 1.00 52.00 174 SER A C 1
ATOM 1380 O O . SER A 1 174 ? 22.836 -2.134 3.652 1.00 52.00 174 SER A O 1
ATOM 1382 N N . GLY A 1 175 ? 22.691 -0.599 2.022 1.00 58.03 175 GLY A N 1
ATOM 1383 C CA . GLY A 1 175 ? 21.338 -0.128 2.348 1.00 58.03 175 GLY A CA 1
ATOM 1384 C C . GLY A 1 175 ? 20.199 -0.866 1.639 1.00 58.03 175 GLY A C 1
ATOM 1385 O O . GLY A 1 175 ? 19.031 -0.608 1.950 1.00 58.03 175 GLY A O 1
ATOM 1386 N N . GLY A 1 176 ? 20.533 -1.763 0.707 1.00 64.69 176 GLY A N 1
ATOM 1387 C CA . GLY A 1 176 ? 19.587 -2.432 -0.185 1.00 64.69 176 GLY A CA 1
ATOM 1388 C C . GLY A 1 176 ? 18.877 -1.475 -1.161 1.00 64.69 176 GLY A C 1
ATOM 1389 O O . GLY A 1 176 ? 18.985 -0.251 -1.037 1.00 64.69 176 GLY A O 1
ATOM 1390 N N . PRO A 1 177 ? 18.139 -2.013 -2.144 1.00 73.00 177 PRO A N 1
ATOM 1391 C CA . PRO A 1 177 ? 17.347 -1.220 -3.077 1.00 73.00 177 PRO A CA 1
ATOM 1392 C C . PRO A 1 177 ? 16.252 -0.429 -2.352 1.00 73.00 177 PRO A C 1
ATOM 1394 O O . PRO A 1 177 ? 15.743 -0.838 -1.306 1.00 73.00 177 PRO A O 1
ATOM 1397 N N . ARG A 1 178 ? 15.864 0.720 -2.910 1.00 82.06 178 ARG A N 1
ATOM 1398 C CA . ARG A 1 178 ? 14.748 1.543 -2.411 1.00 82.06 178 ARG A CA 1
ATOM 1399 C C . ARG A 1 178 ? 13.870 2.010 -3.575 1.00 82.06 178 ARG A C 1
ATOM 1401 O O . ARG A 1 178 ? 13.817 3.209 -3.842 1.00 82.06 178 ARG A O 1
ATOM 1408 N N . PRO A 1 179 ? 13.219 1.082 -4.297 1.00 88.50 179 PRO A N 1
ATOM 1409 C CA . PRO A 1 179 ? 12.385 1.444 -5.431 1.00 88.50 179 PRO A CA 1
ATOM 1410 C C . PRO A 1 179 ? 11.236 2.348 -4.984 1.00 88.50 179 PRO A C 1
ATOM 1412 O O . PRO A 1 179 ? 10.594 2.121 -3.957 1.00 88.50 179 PRO A O 1
ATOM 1415 N N . MET A 1 180 ? 10.975 3.375 -5.779 1.00 91.31 180 MET A N 1
ATOM 1416 C CA . MET A 1 180 ? 9.891 4.325 -5.586 1.00 91.31 180 MET A CA 1
ATOM 1417 C C . MET A 1 180 ? 8.763 4.004 -6.558 1.00 91.31 180 MET A C 1
ATOM 1419 O O . MET A 1 180 ? 9.007 3.804 -7.744 1.00 91.31 180 MET A O 1
ATOM 1423 N N . VAL A 1 181 ? 7.520 3.982 -6.080 1.00 94.06 181 VAL A N 1
ATOM 1424 C CA . VAL A 1 181 ? 6.355 3.831 -6.962 1.00 94.06 181 VAL A CA 1
ATOM 1425 C C . VAL A 1 181 ? 6.152 5.122 -7.748 1.00 94.06 181 VAL A C 1
ATOM 1427 O O . VAL A 1 181 ? 5.904 6.172 -7.158 1.00 94.06 181 VAL A O 1
ATOM 1430 N N . SER A 1 182 ? 6.244 5.037 -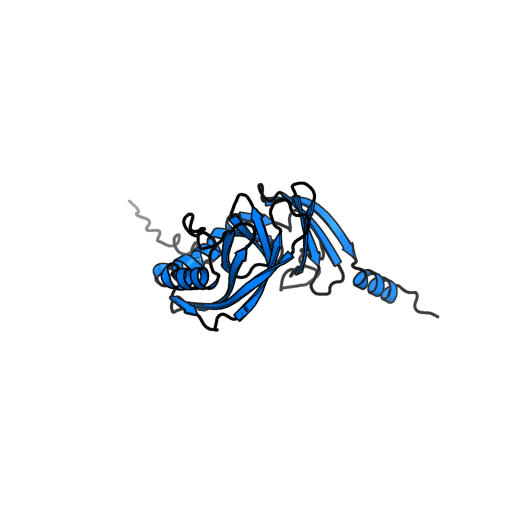9.073 1.00 93.50 182 SER A N 1
ATOM 1431 C CA . SER A 1 182 ? 6.026 6.165 -9.987 1.00 93.50 182 SER A CA 1
ATOM 1432 C C . SER A 1 182 ? 4.635 6.151 -10.624 1.00 93.50 182 SER A C 1
ATOM 1434 O O . SER A 1 182 ? 4.150 7.190 -11.068 1.00 93.50 182 SER A O 1
ATOM 1436 N N . GLY A 1 183 ? 3.959 5.001 -10.627 1.00 95.00 183 GLY A N 1
ATOM 1437 C CA . GLY A 1 183 ? 2.583 4.881 -11.098 1.00 95.00 183 GLY A CA 1
ATOM 1438 C C . GLY A 1 183 ? 2.069 3.450 -11.047 1.00 95.00 183 GLY A C 1
ATOM 1439 O O . GLY A 1 183 ? 2.844 2.498 -10.976 1.00 95.00 183 GLY A O 1
ATOM 1440 N N . PHE A 1 184 ? 0.751 3.288 -11.079 1.00 97.06 184 PHE A N 1
ATOM 1441 C CA . PHE A 1 184 ? 0.120 1.977 -11.178 1.00 97.06 184 PHE A CA 1
ATOM 1442 C C . PHE A 1 184 ? -1.266 2.072 -11.813 1.00 97.06 184 PHE A C 1
ATOM 1444 O O . PHE A 1 184 ? -1.975 3.068 -11.659 1.00 97.06 184 PHE A O 1
ATOM 1451 N N . GLN A 1 185 ? -1.628 1.034 -12.558 1.00 97.06 185 GLN A N 1
ATOM 1452 C CA . GLN A 1 185 ? -2.873 0.954 -13.315 1.00 97.06 185 GLN A CA 1
ATOM 1453 C C . GLN A 1 185 ? -3.247 -0.508 -13.577 1.00 97.06 185 GLN A C 1
ATOM 1455 O O . GLN A 1 185 ? -2.396 -1.392 -13.464 1.00 97.06 185 GLN A O 1
ATOM 1460 N N . TRP A 1 186 ? -4.493 -0.766 -13.963 1.00 95.19 186 TRP A N 1
ATOM 1461 C CA . TRP A 1 186 ? -4.873 -2.073 -14.491 1.00 95.19 186 TRP A CA 1
ATOM 1462 C C . TRP A 1 186 ? -4.441 -2.184 -15.956 1.00 95.19 186 TRP A C 1
ATOM 1464 O O . TRP A 1 186 ? -4.627 -1.263 -16.756 1.00 95.19 186 TRP A O 1
ATOM 1474 N N . ASP A 1 187 ? -3.857 -3.324 -16.305 1.00 94.12 187 ASP A N 1
ATOM 1475 C CA . ASP A 1 187 ? -3.607 -3.748 -17.678 1.00 94.12 187 ASP A CA 1
ATOM 1476 C C . ASP A 1 187 ? -4.197 -5.148 -17.844 1.00 94.12 187 ASP A C 1
ATOM 1478 O O . ASP A 1 187 ? -3.627 -6.142 -17.381 1.00 94.12 187 ASP A O 1
ATOM 1482 N N . LYS A 1 188 ? -5.395 -5.201 -18.442 1.00 89.50 188 LYS A N 1
ATOM 1483 C CA . LYS A 1 188 ? -6.284 -6.371 -18.386 1.00 89.50 188 LYS A CA 1
ATOM 1484 C C . LYS A 1 188 ? -6.528 -6.749 -16.914 1.00 89.50 188 LYS A C 1
ATOM 1486 O O . LYS A 1 188 ? -6.879 -5.877 -16.125 1.00 89.50 188 LYS A O 1
ATOM 1491 N N . ASP A 1 189 ? -6.293 -8.003 -16.538 1.00 90.62 189 ASP A N 1
ATOM 1492 C CA . ASP A 1 189 ? -6.487 -8.510 -15.171 1.00 90.62 189 ASP A CA 1
ATOM 1493 C C . ASP A 1 189 ? -5.229 -8.406 -14.285 1.00 90.62 189 ASP A C 1
ATOM 1495 O O . ASP A 1 189 ? -5.193 -8.951 -13.180 1.00 90.62 189 ASP A O 1
ATOM 1499 N N . LEU A 1 190 ? -4.173 -7.731 -14.757 1.00 95.25 190 LEU A N 1
ATOM 1500 C CA . LEU A 1 190 ? -2.906 -7.592 -14.039 1.00 95.25 190 LEU A CA 1
ATOM 1501 C C . LEU A 1 190 ? -2.699 -6.158 -13.559 1.00 95.25 190 LEU A C 1
ATOM 1503 O O . LEU A 1 190 ? -2.976 -5.189 -14.270 1.00 95.25 190 LEU A O 1
ATOM 1507 N N . LEU A 1 191 ? -2.137 -6.016 -12.361 1.00 96.56 191 LEU A N 1
ATOM 1508 C CA . LEU A 1 191 ? -1.643 -4.732 -11.886 1.00 96.56 191 LEU A CA 1
ATOM 1509 C C . LEU A 1 191 ? -0.349 -4.410 -12.627 1.00 96.56 191 LEU A C 1
ATOM 1511 O O . LEU A 1 191 ? 0.670 -5.064 -12.402 1.00 96.56 191 LEU A O 1
ATOM 1515 N N . LYS A 1 192 ? -0.372 -3.372 -13.458 1.00 97.25 192 LYS A N 1
ATOM 1516 C CA . LYS A 1 192 ? 0.830 -2.782 -14.036 1.00 97.25 192 LYS A CA 1
ATOM 1517 C C . LYS A 1 192 ? 1.394 -1.756 -13.057 1.00 97.25 192 LYS A C 1
ATOM 1519 O O . LYS A 1 192 ? 0.821 -0.680 -12.892 1.00 97.25 192 LYS A O 1
ATOM 1524 N N . LEU A 1 193 ? 2.506 -2.086 -12.411 1.00 96.75 193 LEU A N 1
ATOM 1525 C CA . LEU A 1 193 ? 3.190 -1.262 -11.416 1.00 96.75 193 LEU A CA 1
ATOM 1526 C C . LEU A 1 193 ? 4.488 -0.706 -12.004 1.00 96.75 193 LEU A C 1
ATOM 1528 O O . LEU A 1 193 ? 5.344 -1.468 -12.438 1.00 96.75 193 LEU A O 1
ATOM 1532 N N . SER A 1 194 ? 4.632 0.615 -12.002 1.00 95.56 194 SER A N 1
ATOM 1533 C CA . SER A 1 194 ? 5.848 1.313 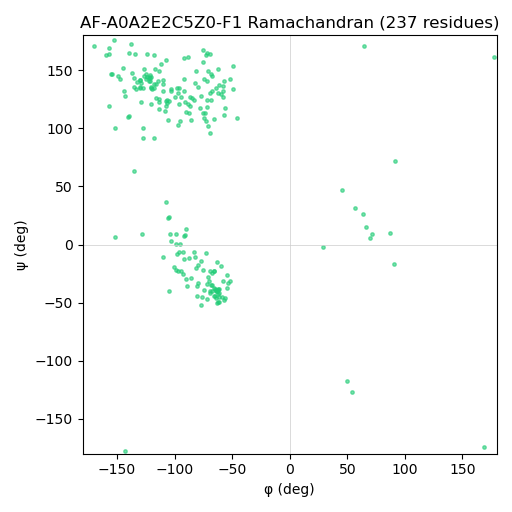-12.427 1.00 95.56 194 SER A CA 1
ATOM 1534 C C . SER A 1 194 ? 6.660 1.716 -11.200 1.00 95.56 194 SER A C 1
ATOM 1536 O O . SER A 1 194 ? 6.141 2.345 -10.271 1.00 95.56 194 SER A O 1
ATOM 1538 N N . LEU A 1 195 ? 7.930 1.329 -11.200 1.00 94.25 195 LEU A N 1
ATOM 1539 C CA . LEU A 1 195 ? 8.912 1.597 -10.163 1.00 94.25 195 LEU A CA 1
ATOM 1540 C C . LEU A 1 195 ? 10.085 2.367 -10.764 1.00 94.25 195 LEU A C 1
ATOM 1542 O O . LEU A 1 195 ? 10.468 2.117 -11.902 1.00 94.25 195 LEU A O 1
ATOM 1546 N N . THR A 1 196 ? 10.686 3.259 -9.990 1.00 92.31 196 THR A N 1
ATOM 1547 C CA . THR A 1 196 ? 11.940 3.937 -10.340 1.00 92.31 196 THR A CA 1
ATOM 1548 C C . THR A 1 196 ? 12.953 3.765 -9.227 1.00 92.31 196 THR A C 1
ATOM 1550 O O . THR A 1 196 ? 12.579 3.670 -8.056 1.00 92.31 196 THR A O 1
ATOM 1553 N N . ASP A 1 197 ? 14.236 3.764 -9.560 1.00 88.75 197 ASP A N 1
ATOM 1554 C CA . ASP A 1 197 ? 15.281 3.861 -8.545 1.00 88.75 197 ASP A CA 1
ATOM 1555 C C . ASP A 1 197 ? 15.296 5.272 -7.895 1.00 88.75 197 ASP A C 1
ATOM 1557 O O . ASP A 1 197 ? 14.699 6.211 -8.437 1.00 88.75 197 ASP A O 1
ATOM 1561 N N . PRO A 1 198 ? 15.956 5.457 -6.736 1.00 86.25 198 PRO A N 1
ATOM 1562 C CA . PRO A 1 198 ? 16.028 6.756 -6.060 1.00 86.25 198 PRO A CA 1
ATOM 1563 C C . PRO A 1 198 ? 16.637 7.889 -6.898 1.00 86.25 198 PRO A C 1
ATOM 1565 O O . PRO A 1 198 ? 16.233 9.042 -6.740 1.00 86.25 198 PRO A O 1
ATOM 1568 N N . GLU A 1 199 ? 17.581 7.576 -7.791 1.00 86.06 199 GLU A N 1
ATOM 1569 C CA . GLU A 1 199 ? 18.227 8.549 -8.684 1.00 86.06 199 GLU A CA 1
ATOM 1570 C C . GLU A 1 199 ? 17.386 8.810 -9.943 1.00 86.06 199 GLU A C 1
ATOM 1572 O O . GLU A 1 199 ? 17.675 9.728 -10.714 1.00 86.06 199 GLU A O 1
ATOM 1577 N N . LYS A 1 200 ? 16.290 8.056 -10.120 1.00 87.94 200 LYS A N 1
ATOM 1578 C CA . LYS A 1 200 ? 15.344 8.145 -11.239 1.00 87.94 200 LYS A CA 1
ATOM 1579 C C . LYS A 1 200 ? 16.022 7.959 -12.594 1.00 87.94 200 LYS A C 1
ATOM 1581 O O . LYS A 1 200 ? 15.586 8.560 -13.578 1.00 87.94 200 LYS A O 1
ATOM 1586 N N . MET A 1 201 ? 17.080 7.159 -12.662 1.00 88.44 201 MET A N 1
ATOM 1587 C CA . MET A 1 201 ? 17.790 6.835 -13.901 1.00 88.44 201 MET A CA 1
ATOM 1588 C C . MET A 1 201 ? 17.217 5.599 -14.591 1.00 88.44 201 MET A C 1
ATOM 1590 O O . MET A 1 201 ? 17.238 5.523 -15.817 1.00 88.44 201 MET A O 1
ATOM 1594 N N . HIS A 1 202 ? 16.666 4.668 -13.820 1.00 89.88 202 HIS A N 1
ATOM 1595 C CA . HIS A 1 202 ? 16.112 3.406 -14.282 1.00 89.88 202 HIS A CA 1
ATOM 1596 C C . HIS A 1 202 ? 14.650 3.298 -13.853 1.00 89.88 202 HIS A C 1
ATOM 1598 O O . HIS A 1 202 ? 14.269 3.682 -12.742 1.00 89.88 202 HIS A O 1
ATOM 1604 N N . GLU A 1 203 ? 13.822 2.761 -14.742 1.00 93.12 203 GLU A N 1
ATOM 1605 C CA . GLU A 1 203 ? 12.456 2.374 -14.428 1.00 93.12 203 GLU A CA 1
ATOM 1606 C C . GLU A 1 203 ? 12.233 0.895 -14.702 1.00 93.12 203 GLU A C 1
ATOM 1608 O O . GLU A 1 203 ? 12.697 0.349 -15.704 1.00 93.12 203 GLU A O 1
ATOM 1613 N N . ALA A 1 204 ? 11.481 0.265 -13.806 1.00 93.56 204 ALA A N 1
ATOM 1614 C CA . ALA A 1 204 ? 11.003 -1.093 -13.950 1.00 93.56 204 ALA A CA 1
ATOM 1615 C C . ALA A 1 204 ? 9.475 -1.091 -13.981 1.00 93.56 204 ALA A C 1
ATOM 1617 O O . ALA A 1 204 ? 8.819 -0.454 -13.156 1.00 93.56 204 ALA A O 1
ATOM 1618 N N . ILE A 1 205 ? 8.901 -1.831 -14.920 1.00 95.56 205 ILE A N 1
ATOM 1619 C CA . ILE A 1 205 ? 7.463 -2.036 -15.042 1.00 95.56 205 ILE A CA 1
ATOM 1620 C C . ILE A 1 205 ? 7.178 -3.504 -14.753 1.00 95.56 205 ILE A C 1
ATOM 1622 O O . ILE A 1 205 ? 7.709 -4.391 -15.417 1.00 95.56 205 ILE A O 1
ATOM 1626 N N . LEU A 1 206 ? 6.332 -3.758 -13.761 1.00 95.50 206 LEU A N 1
ATOM 1627 C CA . LEU A 1 206 ? 5.923 -5.089 -13.328 1.00 95.50 206 LEU A CA 1
ATOM 1628 C C . LEU A 1 206 ? 4.455 -5.310 -13.695 1.00 95.50 206 LEU A C 1
ATOM 1630 O O . LEU A 1 206 ? 3.631 -4.431 -13.459 1.00 95.50 206 LEU A O 1
ATOM 1634 N N . TRP A 1 207 ? 4.110 -6.493 -14.196 1.00 96.69 207 TRP A N 1
ATOM 1635 C CA . TRP A 1 207 ? 2.722 -6.940 -14.326 1.00 96.69 207 TRP A CA 1
ATOM 1636 C C . TRP A 1 207 ? 2.458 -8.029 -13.303 1.00 96.69 207 TRP A C 1
ATOM 1638 O O . TRP A 1 207 ? 3.054 -9.104 -13.370 1.00 96.69 207 TRP A O 1
ATOM 1648 N N . ILE A 1 208 ? 1.578 -7.745 -12.352 1.00 96.00 208 ILE A N 1
ATOM 1649 C CA . ILE A 1 208 ? 1.376 -8.569 -11.165 1.00 96.00 208 ILE A CA 1
ATOM 1650 C C . ILE A 1 208 ? -0.036 -9.131 -11.169 1.00 96.00 208 ILE A C 1
ATOM 1652 O O . ILE A 1 208 ? -1.013 -8.385 -11.236 1.00 96.00 208 ILE A O 1
ATOM 1656 N N . ASP A 1 209 ? -0.144 -10.447 -11.041 1.00 94.62 209 ASP A N 1
ATOM 1657 C CA . ASP A 1 209 ? -1.404 -11.088 -10.699 1.00 94.62 209 ASP A CA 1
ATOM 1658 C C . ASP A 1 209 ? -1.670 -10.830 -9.213 1.00 94.62 209 ASP A C 1
ATOM 1660 O O . ASP A 1 209 ? -0.986 -11.343 -8.327 1.00 94.62 209 ASP A O 1
ATOM 1664 N N . VAL A 1 210 ? -2.655 -9.982 -8.925 1.00 92.81 210 VAL A N 1
ATOM 1665 C CA . VAL A 1 210 ? -2.981 -9.577 -7.552 1.00 92.81 210 VAL A CA 1
ATOM 1666 C C . VAL A 1 210 ? -3.592 -10.735 -6.758 1.00 92.81 210 VAL A C 1
ATOM 1668 O O . VAL A 1 210 ? -3.496 -10.734 -5.534 1.00 92.81 210 VAL A O 1
ATOM 1671 N N . LYS A 1 211 ? -4.177 -11.754 -7.397 1.00 91.00 211 LYS A N 1
ATOM 1672 C CA . LYS A 1 211 ? -4.716 -12.922 -6.687 1.00 91.00 211 LYS A CA 1
ATOM 1673 C C . LYS A 1 211 ? -3.592 -13.857 -6.260 1.00 91.00 211 LYS A C 1
ATOM 1675 O O . LYS A 1 211 ? -3.496 -14.172 -5.073 1.00 91.00 211 LYS A O 1
ATOM 1680 N N . SER A 1 212 ? -2.721 -14.250 -7.192 1.00 92.12 212 SER A N 1
ATOM 1681 C CA . SER A 1 212 ? -1.605 -15.162 -6.891 1.00 92.12 212 SER A CA 1
ATOM 1682 C C . SER A 1 212 ? -0.406 -14.471 -6.235 1.00 92.12 212 SER A C 1
ATOM 1684 O O . SER A 1 212 ? 0.409 -15.132 -5.598 1.00 92.12 212 SER A O 1
ATOM 1686 N N . ARG A 1 213 ? -0.322 -13.136 -6.332 1.00 91.94 213 ARG A N 1
ATOM 1687 C CA . ARG A 1 213 ? 0.820 -12.298 -5.910 1.00 91.94 213 ARG A CA 1
ATOM 1688 C C . ARG A 1 213 ? 2.087 -12.527 -6.719 1.00 91.94 213 ARG A C 1
ATOM 1690 O O . ARG A 1 213 ? 3.157 -12.078 -6.306 1.00 91.94 213 ARG A O 1
ATOM 1697 N N . GLU A 1 214 ? 1.974 -13.183 -7.862 1.00 93.38 214 GLU A N 1
ATOM 1698 C CA . GLU A 1 214 ? 3.096 -13.460 -8.744 1.00 93.38 214 GLU A CA 1
ATOM 1699 C C . GLU A 1 214 ? 3.245 -12.362 -9.786 1.00 93.38 214 GLU A C 1
ATOM 1701 O O . GLU A 1 214 ? 2.268 -11.856 -10.344 1.00 93.38 214 GLU A O 1
ATOM 1706 N N . VAL A 1 215 ? 4.490 -12.032 -10.097 1.00 93.94 215 VAL A N 1
ATOM 1707 C CA . VAL A 1 215 ? 4.793 -11.183 -11.242 1.00 93.94 215 VAL A CA 1
ATOM 1708 C C . VAL A 1 215 ? 4.833 -12.062 -12.481 1.00 93.94 215 VAL A C 1
ATOM 1710 O O . VAL A 1 215 ? 5.551 -13.056 -12.530 1.00 93.94 215 VAL A O 1
ATOM 1713 N N . LYS A 1 216 ? 4.033 -11.701 -13.477 1.00 94.81 216 LYS A N 1
ATOM 1714 C CA . LYS A 1 216 ? 3.902 -12.436 -14.737 1.00 94.81 216 LYS A CA 1
ATOM 1715 C C . LYS A 1 216 ? 4.843 -11.909 -15.813 1.00 94.81 216 LYS A C 1
ATOM 1717 O O . LYS A 1 216 ? 5.183 -12.638 -16.737 1.00 94.81 216 LYS A O 1
ATOM 1722 N N . LYS A 1 217 ? 5.236 -10.640 -15.710 1.00 93.50 217 LYS A N 1
ATOM 1723 C CA . LYS A 1 217 ? 6.126 -9.976 -16.662 1.00 93.50 217 LYS A CA 1
ATOM 1724 C C . LYS A 1 217 ? 6.848 -8.816 -15.992 1.00 93.50 217 LYS A C 1
ATOM 1726 O O . LYS A 1 217 ? 6.262 -8.131 -15.152 1.00 93.50 217 LYS A O 1
ATOM 1731 N N . THR A 1 218 ? 8.078 -8.571 -16.424 1.00 93.19 218 THR A N 1
ATOM 1732 C CA . THR A 1 218 ? 8.868 -7.400 -16.049 1.00 93.19 218 THR A CA 1
ATOM 1733 C C . THR A 1 218 ? 9.555 -6.800 -17.260 1.00 93.19 218 THR A C 1
ATOM 1735 O O . THR A 1 218 ? 10.030 -7.528 -18.127 1.00 93.19 218 THR A O 1
ATOM 1738 N N . GLU A 1 219 ? 9.636 -5.480 -17.294 1.00 93.50 219 GLU A N 1
ATOM 1739 C CA . GLU A 1 219 ? 10.446 -4.722 -18.244 1.00 93.50 219 GLU A CA 1
ATOM 1740 C C . GLU A 1 219 ? 11.286 -3.717 -17.465 1.00 93.50 219 GLU A C 1
ATOM 1742 O O . GLU A 1 219 ? 10.793 -3.126 -16.508 1.00 93.50 219 GLU A O 1
ATOM 1747 N N 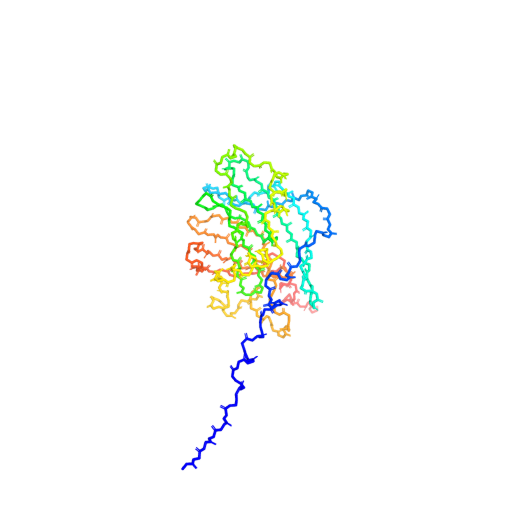. GLU A 1 220 ? 12.532 -3.509 -17.875 1.00 90.88 220 GLU A N 1
ATOM 1748 C CA . GLU A 1 220 ? 13.416 -2.501 -17.295 1.00 90.88 220 GLU A CA 1
ATOM 1749 C C . GLU A 1 220 ? 14.075 -1.698 -18.406 1.00 90.88 220 GLU A C 1
ATOM 1751 O O . GLU A 1 220 ? 14.435 -2.240 -19.452 1.00 90.88 220 GLU A O 1
ATOM 1756 N N . LYS A 1 221 ? 14.189 -0.390 -18.194 1.00 90.81 221 LYS A N 1
ATOM 1757 C CA . LYS A 1 221 ? 14.824 0.527 -19.139 1.00 90.81 221 LYS A CA 1
ATOM 1758 C C . LYS A 1 221 ? 15.304 1.786 -18.431 1.00 90.81 221 LYS A C 1
ATOM 1760 O O . LYS A 1 221 ? 14.940 2.059 -17.287 1.00 90.81 221 LYS A O 1
ATOM 1765 N N . LEU A 1 222 ? 16.096 2.578 -19.145 1.00 89.12 222 LEU A N 1
ATOM 1766 C CA . LEU A 1 222 ? 16.451 3.919 -18.703 1.00 89.12 222 LEU A CA 1
ATOM 1767 C C . LEU A 1 222 ? 15.218 4.831 -18.724 1.00 89.12 222 LEU A C 1
ATOM 1769 O O 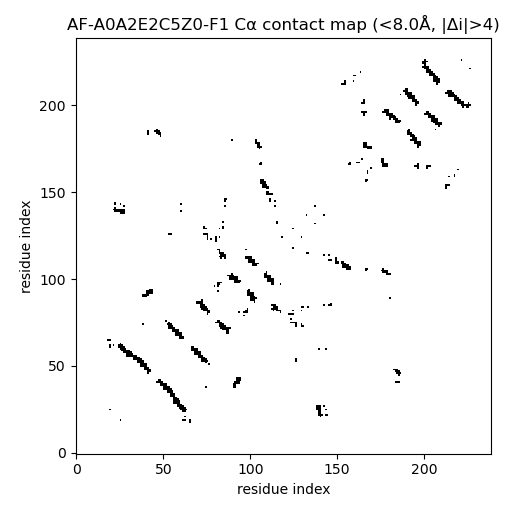. LEU A 1 222 ? 14.357 4.740 -19.601 1.00 89.12 222 LEU A O 1
ATOM 1773 N N . THR A 1 223 ? 15.152 5.743 -17.763 1.00 89.44 223 THR A N 1
ATOM 1774 C CA . THR A 1 223 ? 14.245 6.889 -17.841 1.00 89.44 223 THR A CA 1
ATOM 1775 C C . THR A 1 223 ? 14.800 7.915 -18.830 1.00 89.44 223 THR A C 1
ATOM 1777 O O . THR A 1 223 ? 15.986 7.904 -19.158 1.00 89.44 223 THR A O 1
ATOM 1780 N N . LYS A 1 224 ? 13.990 8.909 -19.220 1.00 89.88 224 LYS A N 1
ATOM 1781 C CA . LYS A 1 224 ? 14.471 10.056 -20.021 1.00 89.88 224 LYS A CA 1
ATOM 1782 C C . LYS A 1 224 ? 15.676 10.770 -19.390 1.00 89.88 224 LYS A C 1
ATOM 1784 O O . LYS A 1 224 ? 16.520 11.314 -20.098 1.00 89.88 224 LYS A O 1
ATOM 1789 N N . LEU A 1 225 ? 15.741 10.809 -18.055 1.00 87.25 225 LEU A N 1
ATOM 1790 C CA . LEU A 1 225 ? 16.876 11.382 -17.332 1.00 87.25 225 LEU A CA 1
ATOM 1791 C C . LEU A 1 225 ? 18.106 10.473 -17.439 1.00 87.25 225 LEU A C 1
ATOM 1793 O O . LEU A 1 225 ? 19.188 10.965 -17.755 1.00 87.25 225 LEU A O 1
ATOM 1797 N N . GLY A 1 226 ? 17.929 9.166 -1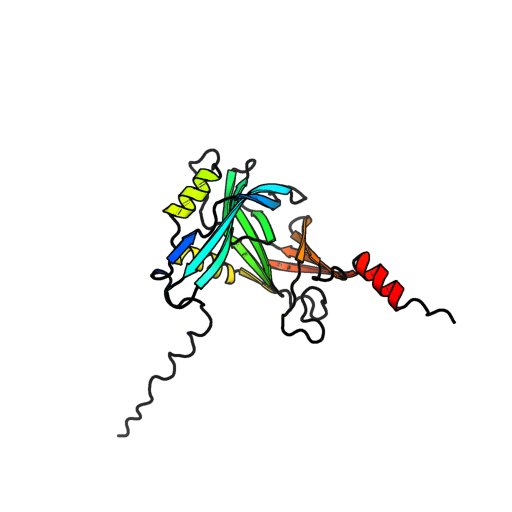7.224 1.00 87.31 226 GLY A N 1
ATOM 1798 C CA . GLY A 1 226 ? 18.992 8.171 -17.365 1.00 87.31 226 GLY A CA 1
ATOM 1799 C C . GLY A 1 226 ? 19.590 8.150 -18.771 1.00 87.31 226 GLY A C 1
ATOM 1800 O O . GLY A 1 226 ? 20.807 8.203 -18.916 1.00 87.31 226 GLY A O 1
ATOM 1801 N N . GLU A 1 227 ? 18.750 8.186 -19.810 1.00 91.12 227 GLU A N 1
ATOM 1802 C CA . GLU A 1 227 ? 19.181 8.277 -21.213 1.00 91.12 227 GLU A CA 1
ATOM 1803 C C . GLU A 1 227 ? 20.050 9.516 -21.457 1.00 91.12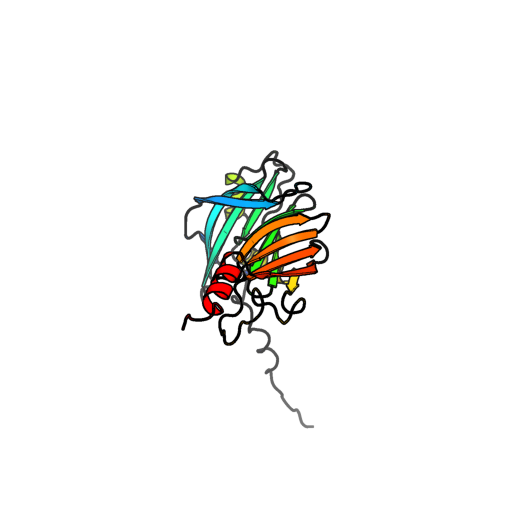 227 GLU A C 1
ATOM 1805 O O . GLU A 1 227 ? 21.141 9.416 -22.023 1.00 91.12 227 GLU A O 1
ATOM 1810 N N . LYS A 1 228 ? 19.604 10.687 -20.982 1.00 90.06 228 LYS A N 1
ATOM 1811 C CA . LYS A 1 228 ? 20.334 11.951 -21.143 1.00 90.06 228 LYS A CA 1
ATOM 1812 C C . LYS A 1 228 ? 21.701 11.921 -20.455 1.00 90.06 228 LYS A C 1
ATOM 1814 O O . LYS A 1 228 ? 22.680 12.403 -21.022 1.00 90.06 228 LYS A O 1
ATOM 1819 N N . LEU A 1 229 ? 21.778 11.373 -19.242 1.00 87.31 229 LEU A N 1
ATOM 1820 C CA . LEU A 1 229 ? 23.035 11.270 -18.496 1.00 87.31 229 LEU A CA 1
ATOM 1821 C C . LEU A 1 229 ? 23.989 10.262 -19.137 1.00 87.31 229 LEU A C 1
ATOM 1823 O O . LEU A 1 229 ? 25.172 10.557 -19.295 1.00 87.31 229 LEU A O 1
ATOM 1827 N N . TYR A 1 230 ? 23.473 9.116 -19.579 1.00 87.00 230 TYR A N 1
ATOM 1828 C CA . TYR A 1 230 ? 24.270 8.109 -20.269 1.00 87.00 230 TYR A CA 1
ATOM 1829 C C . TYR A 1 230 ? 24.874 8.657 -21.568 1.00 87.00 230 TYR A C 1
ATOM 1831 O O . TYR A 1 230 ? 26.055 8.446 -21.845 1.00 87.00 230 TYR A O 1
ATOM 1839 N N . GLN A 1 231 ? 24.095 9.424 -22.337 1.00 87.19 231 GLN A N 1
ATOM 1840 C CA . GLN A 1 231 ? 24.587 10.116 -23.529 1.00 87.19 231 GLN A CA 1
ATOM 1841 C C . GLN A 1 231 ? 25.639 11.180 -23.195 1.00 87.19 231 GLN A C 1
ATOM 1843 O O . GLN A 1 231 ? 26.626 11.284 -23.910 1.00 87.19 231 GLN A O 1
ATOM 1848 N N . ALA A 1 232 ? 25.475 11.945 -22.111 1.00 83.75 232 ALA A N 1
ATOM 1849 C CA . ALA A 1 232 ? 26.444 12.969 -21.709 1.00 83.75 232 ALA A CA 1
ATOM 1850 C C . ALA A 1 232 ? 27.788 12.381 -21.239 1.00 83.75 232 ALA A C 1
ATOM 1852 O O . ALA A 1 232 ? 28.836 12.971 -21.490 1.00 83.75 232 ALA A O 1
ATOM 1853 N N . ILE A 1 233 ? 27.765 11.221 -20.576 1.00 80.62 233 ILE A N 1
ATOM 1854 C CA . ILE A 1 233 ? 28.971 10.527 -20.096 1.00 80.62 233 ILE A CA 1
ATOM 1855 C C . ILE A 1 233 ? 29.728 9.869 -21.255 1.00 80.62 233 ILE A C 1
ATOM 1857 O O . ILE A 1 233 ? 30.957 9.903 -21.284 1.00 80.62 233 ILE A O 1
ATOM 1861 N N . ASN A 1 234 ? 28.995 9.294 -22.210 1.00 78.19 234 ASN A N 1
ATOM 1862 C CA . ASN A 1 234 ? 29.564 8.570 -23.348 1.00 78.19 234 ASN A CA 1
ATOM 1863 C C . ASN A 1 234 ? 29.717 9.429 -24.611 1.00 78.19 234 ASN A C 1
ATOM 1865 O O . ASN A 1 234 ? 30.179 8.930 -25.638 1.00 78.19 234 ASN A O 1
ATOM 1869 N N . ALA A 1 235 ? 29.347 10.711 -24.557 1.00 70.25 235 ALA A N 1
ATOM 1870 C CA . ALA A 1 235 ? 29.647 11.649 -25.624 1.00 70.25 235 ALA A CA 1
ATOM 1871 C C . ALA A 1 235 ? 31.173 11.708 -25.797 1.00 70.25 235 ALA A C 1
ATOM 1873 O O . ALA A 1 235 ? 31.890 11.877 -24.803 1.00 70.25 235 ALA A O 1
ATOM 1874 N N . PRO A 1 236 ? 31.699 11.563 -27.028 1.00 60.47 236 PRO A N 1
ATOM 1875 C CA . PRO A 1 236 ? 33.127 11.685 -27.258 1.00 60.47 236 PRO A CA 1
ATOM 1876 C C . PRO A 1 236 ? 33.567 13.053 -26.745 1.00 60.47 236 PRO A C 1
ATOM 1878 O O . PRO A 1 236 ? 33.095 14.085 -27.224 1.00 60.47 236 PRO A O 1
ATOM 1881 N N . LYS A 1 237 ? 34.448 13.061 -25.738 1.00 61.09 237 LYS A N 1
ATOM 1882 C CA . LYS A 1 237 ? 35.108 14.289 -25.298 1.00 61.09 237 LYS A CA 1
ATOM 1883 C C . LYS A 1 237 ? 35.820 14.842 -26.528 1.00 61.09 237 LYS A C 1
ATOM 1885 O O . LYS A 1 237 ? 36.714 14.182 -27.057 1.00 61.09 237 LYS A O 1
ATOM 1890 N N . GLY A 1 238 ? 35.336 15.977 -27.031 1.00 60.34 238 GLY A N 1
ATOM 1891 C CA . GLY A 1 238 ? 35.913 16.644 -28.191 1.00 60.34 238 GLY A CA 1
ATOM 1892 C C . GLY A 1 238 ? 37.423 16.786 -28.009 1.00 60.34 238 GLY A C 1
ATOM 1893 O O . GLY A 1 238 ? 37.876 17.117 -26.913 1.00 60.34 238 GLY A O 1
ATOM 1894 N N . LYS A 1 239 ? 38.163 16.445 -29.066 1.00 42.59 239 LYS A N 1
ATOM 1895 C CA . LYS A 1 239 ? 39.593 16.734 -29.197 1.00 42.59 239 LYS A CA 1
ATOM 1896 C C . LYS A 1 239 ? 39.841 18.236 -29.172 1.00 42.59 239 LYS A C 1
ATOM 1898 O O . LYS A 1 239 ? 38.987 18.962 -29.730 1.00 42.59 239 LYS A O 1
#

Radius of gyration: 21.87 Å; Cα contacts (8 Å, |Δi|>4): 472; chains: 1; bounding box: 64×63×64 Å

Nearest PDB structures (foldseek):
  4geu-assembly1_B  TM=2.704E-01  e=2.445E-01  Caenorhabditis elegans
  8veh-assembly4_D  TM=2.907E-01  e=4.553E-01  Rickettsia bellii RML369-C
  9azz-assembly3_C  TM=2.743E-01  e=1.872E+00  Ehrlichia ruminantium str. Gardel
  9azz-assembly2_B  TM=2.753E-01  e=3.113E+00  Ehrlichia ruminantium str. Gardel

Mean predicted aligned error: 9.25 Å

Secondary structure (DSSP, 8-state):
-------STTSSTT-SS-S-S-GGG-EEEE-S--EEEEEEEE-TT-SB-EEEEEEEEEEEEE-SS-EEEEEEEEEE-TTT--EEEEE--SEEEEETTEEEEEEEETTEEEEEE-SSPP-TT-SS--HHHHHHHHHHH--HHHHHHHHHHGGGSEEESTTT-TT-TTTS--TT-SS---PEEEEEEEETTEEEEEEE-TTSSEEEEEEE-TTT--EEEEEEEE-HHHHHHHHHHHS----